Protein AF-A0A6G4N8J3-F1 (afdb_monomer_lite)

Structure (mmCIF, N/CA/C/O backbone):
data_AF-A0A6G4N8J3-F1
#
_entry.id   AF-A0A6G4N8J3-F1
#
loop_
_atom_site.group_PDB
_atom_site.id
_atom_site.type_symbol
_atom_site.label_atom_id
_atom_site.label_alt_id
_atom_site.label_comp_id
_atom_site.label_asym_id
_atom_site.label_entity_id
_atom_site.label_seq_id
_atom_site.pdbx_PDB_ins_code
_atom_site.Cartn_x
_atom_site.Cartn_y
_atom_site.Cartn_z
_atom_site.occupancy
_atom_site.B_iso_or_equiv
_atom_site.auth_seq_id
_atom_site.auth_comp_id
_atom_site.auth_asym_id
_atom_site.auth_atom_id
_atom_site.pdbx_PDB_model_num
ATOM 1 N N . MET A 1 1 ? -43.140 64.348 -20.371 1.00 37.47 1 MET A N 1
ATOM 2 C CA . MET A 1 1 ? -42.189 63.723 -21.326 1.00 37.47 1 MET A CA 1
ATOM 3 C C . MET A 1 1 ? -40.892 63.508 -20.554 1.00 37.47 1 MET A C 1
ATOM 5 O O . MET A 1 1 ? -40.435 64.481 -19.992 1.00 37.47 1 MET A O 1
ATOM 9 N N . LYS A 1 2 ? -40.286 62.338 -20.354 1.00 36.50 2 LYS A N 1
ATOM 10 C CA . LYS A 1 2 ? -40.319 61.012 -20.985 1.00 36.50 2 LYS A CA 1
ATOM 11 C C . LYS A 1 2 ? -40.240 59.940 -19.881 1.00 36.50 2 LYS A C 1
ATOM 13 O O . LYS A 1 2 ? -39.625 60.165 -18.846 1.00 36.50 2 LYS A O 1
ATOM 18 N N . LYS A 1 3 ? -40.856 58.787 -20.140 1.00 35.84 3 LYS A N 1
ATOM 19 C CA . LYS A 1 3 ? -40.697 57.534 -19.391 1.00 35.84 3 LYS A CA 1
ATOM 20 C C . LYS A 1 3 ? -39.259 57.024 -19.577 1.00 35.84 3 LYS A C 1
ATOM 22 O O . LYS A 1 3 ? -38.800 57.016 -20.715 1.00 35.84 3 LYS A O 1
ATOM 27 N N . PHE A 1 4 ? -38.598 56.562 -18.517 1.00 37.34 4 PHE A N 1
ATOM 28 C CA . PHE A 1 4 ? -37.458 55.649 -18.637 1.00 37.34 4 PHE A CA 1
ATOM 29 C C . PHE A 1 4 ? -37.824 54.329 -17.963 1.00 37.34 4 PHE A C 1
ATOM 31 O O . PHE A 1 4 ? -38.047 54.249 -16.760 1.00 37.34 4 PHE A O 1
ATOM 38 N N . ILE A 1 5 ? -37.984 53.335 -18.828 1.00 45.66 5 ILE A N 1
ATOM 39 C CA . ILE A 1 5 ? -38.199 51.918 -18.570 1.00 45.66 5 ILE A CA 1
ATOM 40 C C . ILE A 1 5 ? -36.870 51.230 -18.890 1.00 45.66 5 ILE A C 1
ATOM 42 O O . ILE A 1 5 ? -36.248 51.571 -19.895 1.00 45.66 5 ILE A O 1
ATOM 46 N N . GLY A 1 6 ? -36.521 50.215 -18.098 1.00 36.12 6 GLY A N 1
ATOM 47 C CA . GLY A 1 6 ? -35.554 49.171 -18.452 1.00 36.12 6 GLY A CA 1
ATOM 48 C C . GLY A 1 6 ? -34.123 49.479 -18.005 1.00 36.12 6 GLY A C 1
ATOM 49 O O . GLY A 1 6 ? -33.686 50.618 -18.043 1.00 36.12 6 GLY A O 1
ATOM 50 N N . SER A 1 7 ? -33.316 48.521 -17.570 1.00 44.88 7 SER A N 1
ATOM 51 C CA . SER A 1 7 ? -33.473 47.071 -17.500 1.00 44.88 7 SER A CA 1
ATOM 52 C C . SER A 1 7 ? -32.450 46.570 -16.481 1.00 44.88 7 SER A C 1
ATOM 54 O O . SER A 1 7 ? -31.318 47.049 -16.465 1.00 44.88 7 SER A O 1
ATOM 56 N N . VAL A 1 8 ? -32.840 45.618 -15.635 1.00 48.16 8 VAL A N 1
ATOM 57 C CA . VAL A 1 8 ? -31.920 44.883 -14.760 1.00 48.16 8 VAL A CA 1
ATOM 58 C C . VAL A 1 8 ? -30.958 44.098 -15.655 1.00 48.16 8 VAL A C 1
ATOM 60 O O . VAL A 1 8 ? -31.380 43.226 -16.412 1.00 48.16 8 VAL A O 1
ATOM 63 N N . LEU A 1 9 ? -29.673 44.447 -15.607 1.00 42.44 9 LEU A N 1
ATOM 64 C CA . LEU A 1 9 ? -28.590 43.666 -16.199 1.00 42.44 9 LEU A CA 1
ATOM 65 C C . LEU A 1 9 ? -28.360 42.442 -15.308 1.00 42.44 9 LEU A C 1
ATOM 67 O O . LEU A 1 9 ? -27.649 42.507 -14.310 1.00 42.44 9 LEU A O 1
ATOM 71 N N . ALA A 1 10 ? -29.004 41.331 -15.658 1.00 44.47 10 ALA A N 1
ATOM 72 C CA . ALA A 1 10 ? -28.631 40.019 -15.158 1.00 44.47 10 ALA A CA 1
ATOM 73 C C . ALA A 1 10 ? -27.354 39.583 -15.890 1.00 44.47 10 ALA A C 1
ATOM 75 O O . ALA A 1 10 ? -27.396 39.127 -17.030 1.00 44.47 10 ALA A O 1
ATOM 76 N N . THR A 1 11 ? -26.202 39.765 -15.253 1.00 41.56 11 THR A N 1
ATOM 77 C CA . THR A 1 11 ? -24.940 39.164 -15.685 1.00 41.56 11 THR A CA 1
ATOM 78 C C . THR A 1 11 ? -24.983 37.669 -15.382 1.00 41.56 11 THR A C 1
ATOM 80 O O . THR A 1 11 ? -24.594 37.216 -14.309 1.00 41.56 11 THR A O 1
ATOM 83 N N . THR A 1 12 ? -25.457 36.873 -16.338 1.00 45.38 12 THR A N 1
ATOM 84 C CA . THR A 1 12 ? -25.135 35.445 -16.386 1.00 45.38 12 THR A CA 1
ATOM 85 C C . THR A 1 12 ? -23.660 35.302 -16.742 1.00 45.38 12 THR A C 1
ATOM 87 O O . THR A 1 12 ? -23.267 35.460 -17.897 1.00 45.38 12 THR A O 1
ATOM 90 N N . LEU A 1 13 ? -22.841 35.014 -15.731 1.00 42.28 13 LEU A N 1
ATOM 91 C CA . LEU A 1 13 ? -21.526 34.408 -15.905 1.00 42.28 13 LEU A CA 1
ATOM 92 C C . LEU A 1 13 ? -21.737 33.027 -16.534 1.00 42.28 13 LEU A C 1
ATOM 94 O O . LEU A 1 13 ? -22.093 32.070 -15.852 1.00 42.28 13 LEU A O 1
ATOM 98 N N . ILE A 1 14 ? -21.547 32.934 -17.849 1.00 47.81 14 ILE A N 1
ATOM 99 C CA . ILE A 1 14 ? -21.336 31.652 -18.515 1.00 47.81 14 ILE A CA 1
ATOM 100 C C . ILE A 1 14 ? -19.950 31.194 -18.060 1.00 47.81 14 ILE A C 1
ATOM 102 O O . ILE A 1 14 ? -18.932 31.623 -18.598 1.00 47.81 14 ILE A O 1
ATOM 106 N N . LEU A 1 15 ? -19.912 30.383 -17.001 1.00 40.81 15 LEU A N 1
ATOM 107 C CA . LEU A 1 15 ? -18.742 29.583 -16.667 1.00 40.81 15 LEU A CA 1
ATOM 108 C C . LEU A 1 15 ? -18.500 28.665 -17.865 1.00 40.81 15 LEU A C 1
ATOM 110 O O . LEU A 1 15 ? -19.275 27.743 -18.116 1.00 40.81 15 LEU A O 1
ATOM 114 N N . GLY A 1 16 ? -17.476 28.997 -18.652 1.00 40.44 16 GLY A N 1
ATOM 115 C CA . GLY A 1 16 ? -17.035 28.207 -19.788 1.00 40.44 16 GLY A CA 1
ATOM 116 C C . GLY A 1 16 ? -16.721 26.792 -19.327 1.00 40.44 16 GLY A C 1
ATOM 117 O O . GLY A 1 16 ? -15.736 26.566 -18.627 1.00 40.44 16 GLY A O 1
ATOM 118 N N . GLY A 1 17 ? -17.591 25.856 -19.705 1.00 33.06 17 GLY A N 1
ATOM 119 C CA . GLY A 1 17 ? -17.294 24.437 -19.645 1.00 33.06 17 GLY A CA 1
ATOM 120 C C . GLY A 1 17 ? -16.035 24.160 -20.458 1.00 33.06 17 GLY A C 1
ATOM 121 O O . GLY A 1 17 ? -15.849 24.724 -21.537 1.00 33.06 17 GLY A O 1
ATOM 122 N N . CYS A 1 18 ? -15.161 23.318 -19.910 1.00 42.19 18 CYS A N 1
ATOM 123 C CA . CYS A 1 18 ? -14.025 22.764 -20.630 1.00 42.19 18 CYS A CA 1
ATOM 124 C C . CYS A 1 18 ? -14.549 22.137 -21.927 1.00 42.19 18 CYS A C 1
ATOM 126 O O . CYS A 1 18 ? -15.284 21.153 -21.895 1.00 42.19 18 CYS A O 1
ATOM 128 N N . SER A 1 19 ? -14.235 22.756 -23.060 1.00 37.28 19 SER A N 1
ATOM 129 C CA . SER A 1 19 ? -14.560 22.234 -24.376 1.00 37.28 19 SER A CA 1
ATOM 130 C C . SER A 1 19 ? -13.782 20.944 -24.601 1.00 37.28 19 SER A C 1
ATOM 132 O O . SER A 1 19 ? -12.553 20.964 -24.688 1.00 37.28 19 SER A O 1
ATOM 134 N N . THR A 1 20 ? -14.505 19.836 -24.708 1.00 35.88 20 THR A N 1
ATOM 135 C CA . THR A 1 20 ? -14.017 18.568 -25.239 1.00 35.88 20 THR A CA 1
ATOM 136 C C . THR A 1 20 ? -13.515 18.808 -26.663 1.00 35.88 20 THR A C 1
ATOM 138 O O . THR A 1 20 ? -14.291 19.174 -27.544 1.00 35.88 20 THR A O 1
ATOM 141 N N . MET A 1 21 ? -12.211 18.650 -26.897 1.00 33.38 21 MET A N 1
ATOM 142 C CA . MET A 1 21 ? -11.679 18.523 -28.253 1.00 33.38 21 MET A CA 1
ATOM 143 C C . MET A 1 21 ? -12.056 17.131 -28.763 1.00 33.38 21 MET A C 1
ATOM 145 O O . MET A 1 21 ? -11.538 16.126 -28.279 1.00 33.38 21 MET A O 1
ATOM 149 N N . GLU A 1 22 ? -12.983 17.078 -29.716 1.00 31.22 22 GLU A N 1
ATOM 150 C CA . GLU A 1 22 ? -13.285 15.876 -30.490 1.00 31.22 22 GLU A CA 1
ATOM 151 C C . GLU A 1 22 ? -12.031 15.457 -31.268 1.00 31.22 22 GLU A C 1
ATOM 153 O O . GLU A 1 22 ? -11.610 16.121 -32.213 1.00 31.22 22 GLU A O 1
ATOM 158 N N . ASN A 1 23 ? -11.417 14.343 -30.869 1.00 35.06 23 ASN A N 1
ATOM 159 C CA . ASN A 1 23 ? -10.515 13.615 -31.750 1.00 35.06 23 ASN A CA 1
ATOM 160 C C . ASN A 1 23 ? -11.377 12.778 -32.699 1.00 35.06 23 ASN A C 1
ATOM 162 O O . ASN A 1 23 ? -11.999 11.797 -32.285 1.00 35.06 23 ASN A O 1
ATOM 166 N N . GLU A 1 24 ? -11.404 13.162 -33.975 1.00 37.81 24 GLU A N 1
ATOM 167 C CA . GLU A 1 24 ? -11.971 12.365 -35.061 1.00 37.81 24 GLU A CA 1
ATOM 168 C C . GLU A 1 24 ? -11.293 10.985 -35.108 1.00 37.81 24 GLU A C 1
ATOM 170 O O . GLU A 1 24 ? -10.199 10.808 -35.648 1.00 37.81 24 GLU A O 1
ATOM 175 N N . SER A 1 25 ? -11.947 9.973 -34.537 1.00 37.69 25 SER A N 1
ATOM 176 C CA . SER A 1 25 ? -11.537 8.584 -34.702 1.00 37.69 25 SER A CA 1
ATOM 177 C C . SER A 1 25 ? -12.135 8.037 -35.996 1.00 37.69 25 SER A C 1
ATOM 179 O O . SER A 1 25 ? -13.350 7.939 -36.183 1.00 37.69 25 SER A O 1
ATOM 181 N N . LYS A 1 26 ? -11.241 7.698 -36.930 1.00 36.53 26 LYS A N 1
ATOM 182 C CA . LYS A 1 26 ? -11.572 6.983 -38.160 1.00 36.53 26 LYS A CA 1
ATOM 183 C C . LYS A 1 26 ? -12.308 5.687 -37.824 1.00 36.53 26 LYS A C 1
ATOM 185 O O . LYS A 1 26 ? -11.868 4.868 -37.021 1.00 36.53 26 LYS A O 1
ATOM 190 N N . LYS A 1 27 ? -13.451 5.541 -38.479 1.00 41.69 27 LYS A N 1
ATOM 191 C CA . LYS A 1 27 ? -14.366 4.410 -38.426 1.00 41.69 27 LYS A CA 1
ATOM 192 C C . LYS A 1 27 ? -13.752 3.217 -39.162 1.00 41.69 27 LYS A C 1
ATOM 194 O O . LYS A 1 27 ? -13.963 3.092 -40.361 1.00 41.69 27 LYS A O 1
ATOM 199 N N . ASP A 1 28 ? -13.057 2.336 -38.445 1.00 37.72 28 ASP A N 1
ATOM 200 C CA . ASP A 1 28 ? -12.575 1.064 -38.991 1.00 37.72 28 ASP A CA 1
ATOM 201 C C . ASP A 1 28 ? -13.214 -0.142 -38.277 1.00 37.72 28 ASP A C 1
ATOM 203 O O . ASP A 1 28 ? -12.978 -0.428 -37.111 1.00 37.72 28 ASP A O 1
ATOM 207 N N . THR A 1 29 ? -14.055 -0.826 -39.056 1.00 36.56 29 THR A N 1
ATOM 208 C CA . THR A 1 29 ? -14.365 -2.267 -39.092 1.00 36.56 29 THR A CA 1
ATOM 209 C C . THR A 1 29 ? -14.644 -3.041 -37.792 1.00 36.56 29 THR A C 1
ATOM 211 O O . THR A 1 29 ? -13.765 -3.357 -36.996 1.00 36.56 29 THR A O 1
ATOM 214 N N . LYS A 1 30 ? -15.905 -3.493 -37.687 1.00 46.25 30 LYS A N 1
ATOM 215 C CA . LYS A 1 30 ? -16.428 -4.512 -36.764 1.00 46.25 30 LYS A CA 1
ATOM 216 C C . LYS A 1 30 ? -15.493 -5.721 -36.622 1.00 46.25 30 LYS A C 1
ATOM 218 O O . LYS A 1 30 ? -15.508 -6.625 -37.452 1.00 46.25 30 LYS A O 1
ATOM 223 N N . THR A 1 31 ? -14.814 -5.780 -35.487 1.00 35.53 31 THR A N 1
ATOM 224 C CA . THR A 1 31 ? -14.523 -7.029 -34.785 1.00 35.53 31 THR A CA 1
ATOM 225 C C . THR A 1 31 ? -15.096 -6.824 -33.388 1.00 35.53 31 THR A C 1
ATOM 227 O O . THR A 1 31 ? -14.592 -5.982 -32.651 1.00 35.53 31 THR A O 1
ATOM 230 N N . GLU A 1 32 ? -16.195 -7.496 -33.033 1.00 41.44 32 GLU A N 1
ATOM 231 C CA . GLU A 1 32 ? -16.748 -7.445 -31.669 1.00 41.44 32 GLU A CA 1
ATOM 232 C C . GLU A 1 32 ? -15.840 -8.226 -30.703 1.00 41.44 32 GLU A C 1
ATOM 234 O O . GLU A 1 32 ? -16.206 -9.241 -30.117 1.00 41.44 32 GLU A O 1
ATOM 239 N N . THR A 1 33 ? -14.612 -7.752 -30.512 1.00 47.19 33 THR A N 1
ATOM 240 C CA . THR A 1 33 ? -13.956 -7.884 -29.216 1.00 47.19 33 THR A CA 1
ATOM 241 C C . THR A 1 33 ? -14.798 -7.074 -28.245 1.00 47.19 33 THR A C 1
ATOM 243 O O . THR A 1 33 ? -14.975 -5.880 -28.467 1.00 47.19 33 THR A O 1
ATOM 246 N N . LYS A 1 34 ? -15.349 -7.712 -27.205 1.00 51.62 34 LYS A N 1
ATOM 247 C CA . LYS A 1 34 ? -16.034 -7.023 -26.103 1.00 51.62 34 LYS A CA 1
ATOM 248 C C . LYS A 1 34 ? -15.073 -5.989 -25.507 1.00 51.62 34 LYS A C 1
ATOM 250 O O . LYS A 1 34 ? -14.253 -6.328 -24.656 1.00 51.62 34 LYS A O 1
ATOM 255 N N . SER A 1 35 ? -15.115 -4.762 -26.014 1.00 84.38 35 SER A N 1
ATOM 256 C CA . SER A 1 35 ? -14.319 -3.653 -25.516 1.00 84.38 35 SER A CA 1
ATOM 257 C C . SER A 1 35 ? -14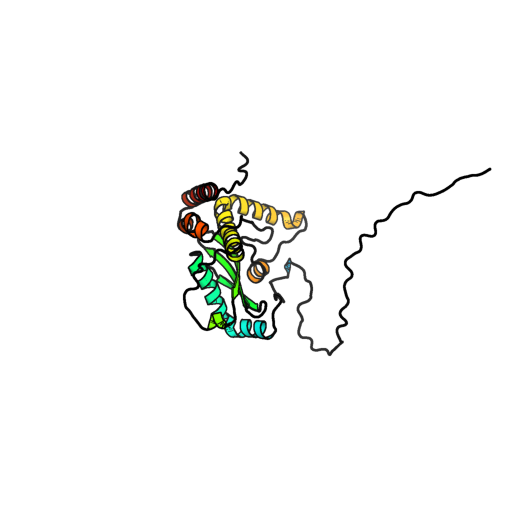.852 -3.284 -24.142 1.00 84.38 35 SER A C 1
ATOM 259 O O . SER A 1 35 ? -16.067 -3.224 -23.940 1.00 84.38 35 SER A O 1
ATOM 261 N N . VAL A 1 36 ? -13.950 -3.059 -23.190 1.00 88.25 36 VAL A N 1
ATOM 262 C CA . VAL A 1 36 ? -14.329 -2.457 -21.912 1.00 88.25 36 VAL A CA 1
ATOM 263 C C . VAL A 1 36 ? -14.893 -1.064 -22.227 1.00 88.25 36 VAL A C 1
ATOM 265 O O . VAL A 1 36 ? -14.243 -0.337 -22.982 1.00 88.25 36 VAL A O 1
ATOM 268 N N . PRO A 1 37 ? -16.104 -0.716 -21.756 1.00 93.25 37 PRO A N 1
ATOM 269 C CA . PRO A 1 37 ? -16.652 0.619 -21.971 1.00 93.25 37 PRO A CA 1
ATOM 270 C C . PRO A 1 37 ? -15.792 1.668 -21.257 1.00 93.25 37 PRO A C 1
ATOM 272 O O . PRO A 1 37 ? -15.124 1.352 -20.274 1.00 93.25 37 PRO A O 1
ATOM 275 N N . GLU A 1 38 ? -15.822 2.908 -21.747 1.00 93.62 38 GLU A N 1
ATOM 276 C CA . GLU A 1 38 ? -15.084 4.029 -21.144 1.00 93.62 38 GLU A CA 1
ATOM 277 C C . GLU A 1 38 ? -15.509 4.277 -19.690 1.00 93.62 38 GLU A C 1
ATOM 279 O O . GLU A 1 38 ? -14.669 4.481 -18.819 1.00 93.62 38 GLU A O 1
ATOM 284 N N . GLU A 1 39 ? -16.809 4.155 -19.416 1.00 95.44 39 GLU A N 1
ATOM 285 C CA . GLU A 1 39 ? -17.380 4.241 -18.077 1.00 95.44 39 GLU A CA 1
ATOM 286 C C . GLU A 1 39 ? -18.235 3.015 -17.761 1.00 95.44 39 GLU A C 1
ATOM 288 O O . GLU A 1 39 ? -18.844 2.391 -18.637 1.00 95.44 39 GLU A O 1
ATOM 293 N N . MET A 1 40 ? -18.320 2.682 -16.475 1.00 95.38 40 MET A N 1
ATOM 294 C CA . MET A 1 40 ? -19.267 1.695 -15.975 1.00 95.38 40 MET A CA 1
ATOM 295 C C . MET A 1 40 ? -19.610 1.939 -14.510 1.00 95.38 40 MET A C 1
ATOM 297 O O . MET A 1 40 ? -18.899 2.640 -13.795 1.00 95.38 40 MET A O 1
ATOM 301 N N . GLU A 1 41 ? -20.695 1.320 -14.050 1.00 96.06 41 GLU A N 1
ATOM 302 C CA . GLU A 1 41 ? -21.097 1.372 -12.646 1.00 96.06 41 GLU A CA 1
ATOM 303 C C . GLU A 1 41 ? -19.950 0.928 -11.724 1.00 96.06 41 GLU A C 1
ATOM 305 O O . GLU A 1 41 ? -19.403 -0.167 -11.882 1.00 96.06 41 GLU A O 1
ATOM 310 N N . ALA A 1 42 ? -19.626 1.750 -10.720 1.00 95.00 42 ALA A N 1
ATOM 311 C CA . ALA A 1 42 ? -18.546 1.475 -9.769 1.00 95.00 42 ALA A CA 1
ATOM 312 C C . ALA A 1 42 ? -18.726 0.135 -9.033 1.00 95.00 42 ALA A C 1
ATOM 314 O O . ALA A 1 42 ? -17.750 -0.567 -8.780 1.00 95.00 42 ALA A O 1
ATOM 315 N N . SER A 1 43 ? -19.974 -0.265 -8.775 1.00 94.81 43 SER A N 1
ATOM 316 C CA . SER A 1 43 ? -20.335 -1.550 -8.162 1.00 94.81 43 SER A CA 1
ATOM 317 C C . SER A 1 43 ? -20.023 -2.771 -9.042 1.00 94.81 43 SER A C 1
ATOM 319 O O . SER A 1 43 ? -19.917 -3.884 -8.529 1.00 94.81 43 SER A O 1
ATOM 321 N N . LYS A 1 44 ? -19.866 -2.583 -10.360 1.00 96.31 44 LYS A N 1
ATOM 322 C CA . LYS A 1 44 ? -19.517 -3.623 -11.348 1.00 96.31 44 LYS A CA 1
ATOM 323 C C . LYS A 1 44 ? -18.065 -3.525 -11.824 1.00 96.31 44 LYS A C 1
ATOM 325 O O . LYS A 1 44 ? -17.580 -4.414 -12.530 1.00 96.31 44 LYS A O 1
ATOM 330 N N . TYR A 1 45 ? -17.377 -2.442 -11.480 1.00 97.31 45 TYR A N 1
ATOM 331 C CA . TYR A 1 45 ? -15.984 -2.237 -11.832 1.00 97.31 45 TYR A CA 1
ATOM 332 C C . TYR A 1 45 ? -15.076 -3.025 -10.887 1.00 97.31 45 TYR A C 1
ATOM 334 O O . TYR A 1 45 ? -15.128 -2.857 -9.673 1.00 97.31 45 TYR A O 1
ATOM 342 N N . VAL A 1 46 ? -14.223 -3.870 -11.452 1.00 97.44 46 VAL A N 1
ATOM 343 C CA . VAL A 1 46 ? -13.242 -4.727 -10.769 1.00 97.44 46 VAL A CA 1
ATOM 344 C C . VAL A 1 46 ? -11.820 -4.519 -11.315 1.00 97.44 46 VAL A C 1
ATOM 346 O O . VAL A 1 46 ? -10.942 -5.358 -11.125 1.00 97.44 46 VAL A O 1
ATOM 349 N N . GLY A 1 47 ? -11.574 -3.407 -12.018 1.00 96.50 47 GLY A N 1
ATOM 350 C CA . GLY A 1 47 ? -10.267 -3.066 -12.600 1.00 96.50 47 GLY A CA 1
ATOM 351 C C . GLY A 1 47 ? -10.099 -3.392 -14.089 1.00 96.50 47 GLY A C 1
ATOM 352 O O . GLY A 1 47 ? -8.996 -3.281 -14.622 1.00 96.50 47 GLY A O 1
ATOM 353 N N . GLN A 1 48 ? -11.158 -3.818 -14.781 1.00 95.75 48 GLN A N 1
ATOM 354 C CA . GLN A 1 48 ? -11.135 -4.053 -16.225 1.00 95.75 48 GLN A CA 1
ATOM 355 C C . GLN A 1 48 ? -10.769 -2.772 -16.986 1.00 95.75 48 GLN A C 1
ATOM 357 O O . GLN A 1 48 ? -11.333 -1.718 -16.738 1.00 95.75 48 GLN A O 1
ATOM 362 N N . GLY A 1 49 ? -9.830 -2.863 -17.927 1.00 94.88 49 GLY A N 1
ATOM 363 C CA . GLY A 1 49 ? -9.403 -1.713 -18.734 1.00 94.88 49 GLY A CA 1
ATOM 364 C C . GLY A 1 49 ? -8.450 -0.737 -18.033 1.00 94.88 49 GLY A C 1
ATOM 365 O O . GLY A 1 49 ? -7.950 0.163 -18.698 1.00 94.88 49 GLY A O 1
ATOM 366 N N . PHE A 1 50 ? -8.134 -0.930 -16.747 1.00 97.31 50 PHE A N 1
ATOM 367 C CA . PHE A 1 50 ? -7.163 -0.089 -16.047 1.00 97.31 50 PHE A CA 1
ATOM 368 C C . PHE A 1 50 ? -5.778 -0.157 -16.708 1.00 97.31 50 PHE A C 1
ATOM 370 O O . PHE A 1 50 ? -5.177 -1.231 -16.822 1.00 97.31 50 PHE A O 1
ATOM 377 N N . GLN A 1 51 ? -5.279 1.001 -17.137 1.00 97.38 51 GLN A N 1
ATOM 378 C CA . GLN A 1 51 ? -3.969 1.158 -17.755 1.00 97.38 51 GLN A CA 1
ATOM 379 C C . GLN A 1 51 ? -3.474 2.594 -17.531 1.00 97.38 51 GLN A C 1
ATOM 381 O O . GLN A 1 51 ? -4.086 3.519 -18.070 1.00 97.38 51 GLN A O 1
ATOM 386 N N . PRO A 1 52 ? -2.399 2.803 -16.753 1.00 96.00 52 PRO A N 1
ATOM 387 C CA . PRO A 1 52 ? -1.686 4.076 -16.738 1.00 96.00 52 PRO A CA 1
ATOM 388 C C . PRO A 1 52 ? -1.211 4.467 -18.144 1.00 96.00 52 PRO A C 1
ATOM 390 O O . PRO A 1 52 ? -1.130 3.630 -19.043 1.00 96.00 52 PRO A O 1
ATOM 393 N N . LEU A 1 53 ? -0.875 5.741 -18.353 1.00 97.12 53 LEU A N 1
ATOM 394 C CA . LEU A 1 53 ? -0.250 6.153 -19.611 1.00 97.12 53 LEU A CA 1
ATOM 395 C C . LEU A 1 53 ? 1.066 5.391 -19.783 1.00 97.12 53 LEU A C 1
ATOM 397 O O . LEU A 1 53 ? 1.960 5.516 -18.951 1.00 97.12 53 LEU A O 1
ATOM 401 N N . ALA A 1 54 ? 1.164 4.595 -20.846 1.00 97.75 54 ALA A N 1
ATOM 402 C CA . ALA A 1 54 ? 2.298 3.716 -21.084 1.00 97.75 54 ALA A CA 1
ATOM 403 C C . ALA A 1 54 ? 2.540 3.491 -22.577 1.00 97.75 54 ALA A C 1
ATOM 405 O O . ALA A 1 54 ? 1.609 3.488 -23.391 1.00 97.75 54 ALA A O 1
ATOM 406 N N . GLU A 1 55 ? 3.797 3.250 -22.931 1.00 98.31 55 GLU A N 1
ATOM 407 C CA . GLU A 1 55 ? 4.172 2.799 -24.264 1.00 98.31 55 GLU A CA 1
ATOM 408 C C . GLU A 1 55 ? 3.621 1.388 -24.540 1.00 98.31 55 GLU A C 1
ATOM 410 O O . GLU A 1 55 ? 3.414 0.567 -23.641 1.00 98.31 55 GLU A O 1
ATOM 415 N N . LYS A 1 56 ? 3.355 1.071 -25.813 1.00 98.06 56 LYS A N 1
ATOM 416 C CA . LYS A 1 56 ? 2.762 -0.229 -26.179 1.00 98.06 56 LYS A CA 1
ATOM 417 C C . LYS A 1 56 ? 3.666 -1.404 -25.805 1.00 98.06 56 LYS A C 1
ATOM 419 O O . LYS A 1 56 ? 3.165 -2.445 -25.381 1.00 98.06 56 LYS A O 1
ATOM 424 N N . ASP A 1 57 ? 4.972 -1.237 -25.961 1.00 98.19 57 ASP A N 1
ATOM 425 C CA . ASP A 1 57 ? 5.968 -2.247 -25.620 1.00 98.19 57 ASP A CA 1
ATOM 426 C C . ASP A 1 57 ? 6.119 -2.401 -24.097 1.00 98.19 57 ASP A C 1
ATOM 428 O O . ASP A 1 57 ? 6.271 -3.522 -23.623 1.00 98.19 57 ASP A O 1
ATOM 432 N N . ALA A 1 58 ? 5.978 -1.325 -23.313 1.00 98.50 58 ALA A N 1
ATOM 433 C CA . ALA A 1 58 ? 5.887 -1.381 -21.851 1.00 98.50 58 ALA A CA 1
ATOM 434 C C . ALA A 1 58 ? 4.691 -2.231 -21.378 1.00 98.50 58 ALA A C 1
ATOM 436 O O . ALA A 1 58 ? 4.835 -3.113 -20.526 1.00 98.50 58 ALA A O 1
ATOM 437 N N . ILE A 1 59 ? 3.520 -2.046 -21.997 1.00 98.50 59 ILE A N 1
ATOM 438 C CA . ILE A 1 59 ? 2.318 -2.849 -21.719 1.00 98.50 59 ILE A CA 1
ATOM 439 C C . ILE A 1 59 ? 2.542 -4.329 -22.062 1.00 98.50 59 ILE A C 1
ATOM 441 O O . ILE A 1 59 ? 2.128 -5.218 -21.310 1.00 98.50 59 ILE A O 1
ATOM 445 N N . GLU A 1 60 ? 3.164 -4.619 -23.206 1.00 98.50 60 GLU A N 1
ATOM 446 C CA . GLU A 1 60 ? 3.473 -5.991 -23.620 1.00 98.50 60 GLU A CA 1
ATOM 447 C C . GLU A 1 60 ? 4.501 -6.645 -22.688 1.00 98.50 60 GLU A C 1
ATOM 449 O O . GLU A 1 60 ? 4.319 -7.787 -22.256 1.00 98.50 60 GLU A O 1
ATOM 454 N N . PHE A 1 61 ? 5.536 -5.896 -22.309 1.00 98.56 61 PHE A N 1
ATOM 455 C CA . PHE A 1 61 ? 6.581 -6.332 -21.395 1.00 98.56 61 PHE A CA 1
ATOM 456 C C . PHE A 1 61 ? 6.014 -6.704 -20.018 1.00 98.56 61 PHE A C 1
ATOM 458 O O . PHE A 1 61 ? 6.278 -7.804 -19.523 1.00 98.56 61 PHE A O 1
ATOM 465 N N . ALA A 1 62 ? 5.162 -5.849 -19.440 1.00 98.44 62 ALA A N 1
ATOM 466 C CA . ALA A 1 62 ? 4.480 -6.109 -18.171 1.00 98.44 62 ALA A CA 1
ATOM 467 C C . ALA A 1 62 ? 3.672 -7.417 -18.201 1.00 98.44 62 ALA A C 1
ATOM 469 O O . ALA A 1 62 ? 3.739 -8.220 -17.269 1.00 98.44 62 ALA A O 1
ATOM 470 N N . LYS A 1 63 ? 2.946 -7.676 -19.299 1.00 98.19 63 LYS A N 1
ATOM 471 C CA . LYS A 1 63 ? 2.180 -8.921 -19.483 1.00 98.19 63 LYS A CA 1
ATOM 472 C C . LYS A 1 63 ? 3.091 -10.141 -19.587 1.00 98.19 63 LYS A C 1
ATOM 474 O O . LYS A 1 63 ? 2.810 -11.162 -18.962 1.00 98.19 63 LYS A O 1
ATOM 479 N N . LYS A 1 64 ? 4.172 -10.040 -20.363 1.00 98.56 64 LYS A N 1
ATOM 480 C CA . LYS A 1 64 ? 5.110 -11.141 -20.619 1.00 98.56 64 LYS A CA 1
ATOM 481 C C . LYS A 1 64 ? 5.899 -11.549 -19.374 1.00 98.56 64 LYS A C 1
ATOM 483 O O . LYS A 1 64 ? 6.172 -12.731 -19.189 1.00 98.56 64 LYS A O 1
ATOM 488 N N . HIS A 1 65 ? 6.248 -10.589 -18.519 1.00 98.50 65 HIS A N 1
ATOM 489 C CA . HIS A 1 65 ? 7.117 -10.799 -17.357 1.00 98.50 65 HIS A CA 1
ATOM 490 C C . HIS A 1 65 ? 6.397 -10.639 -16.009 1.00 98.50 65 HIS A C 1
ATOM 492 O O . HIS A 1 65 ? 7.052 -10.482 -14.976 1.00 98.50 65 HIS A O 1
ATOM 498 N N . LYS A 1 66 ? 5.059 -10.726 -16.011 1.00 98.31 66 LYS A N 1
ATOM 499 C CA . LYS A 1 66 ? 4.177 -10.454 -14.867 1.00 98.31 66 LYS A CA 1
ATOM 500 C C . LYS A 1 66 ? 4.659 -11.061 -13.550 1.00 98.31 66 LYS A C 1
ATOM 502 O O . LYS A 1 66 ? 4.824 -10.330 -12.581 1.00 98.31 66 LYS A O 1
ATOM 507 N N . ASP A 1 67 ? 4.916 -12.367 -13.513 1.00 98.31 67 ASP A N 1
ATOM 508 C CA . ASP A 1 67 ? 5.264 -13.059 -12.264 1.00 98.31 67 ASP A CA 1
ATOM 509 C C . ASP A 1 67 ? 6.630 -12.634 -11.716 1.00 98.31 67 ASP A C 1
ATOM 511 O O . ASP A 1 67 ? 6.817 -12.560 -10.501 1.00 98.31 67 ASP A O 1
ATOM 515 N N . LYS A 1 68 ? 7.594 -12.340 -12.598 1.00 98.12 68 LYS A N 1
ATOM 516 C CA . LYS A 1 68 ? 8.914 -11.866 -12.170 1.00 98.12 68 LYS A CA 1
ATOM 517 C C . LYS A 1 68 ? 8.810 -10.446 -11.631 1.00 98.12 68 LYS A C 1
ATOM 519 O O . LYS A 1 68 ? 9.282 -10.191 -10.532 1.00 98.12 68 LYS A O 1
ATOM 524 N N . ILE A 1 69 ? 8.129 -9.558 -12.350 1.00 98.62 69 ILE A N 1
ATOM 525 C CA . ILE A 1 69 ? 7.921 -8.169 -11.928 1.00 98.62 69 ILE A CA 1
ATOM 526 C C . ILE A 1 69 ? 7.139 -8.113 -10.600 1.00 98.62 69 ILE A C 1
ATOM 528 O O . ILE A 1 69 ? 7.542 -7.399 -9.686 1.00 98.62 69 ILE A O 1
ATOM 532 N N . ALA A 1 70 ? 6.084 -8.923 -10.451 1.00 98.75 70 ALA A N 1
ATOM 533 C CA . ALA A 1 70 ? 5.306 -9.036 -9.217 1.00 98.75 70 ALA A CA 1
ATOM 534 C C . ALA A 1 70 ? 6.188 -9.375 -8.005 1.00 98.75 70 ALA A C 1
ATOM 536 O O . ALA A 1 70 ? 6.155 -8.663 -7.004 1.00 98.75 70 ALA A O 1
ATOM 537 N N . LYS A 1 71 ? 7.042 -10.403 -8.124 1.00 98.50 71 LYS A N 1
ATOM 538 C CA . LYS A 1 71 ? 7.990 -10.787 -7.064 1.00 98.50 71 LYS A CA 1
ATOM 539 C C . LYS A 1 71 ? 8.957 -9.662 -6.705 1.00 98.50 71 LYS A C 1
ATOM 541 O O . LYS A 1 71 ? 9.277 -9.490 -5.535 1.00 98.50 71 LYS A O 1
ATOM 546 N N . ARG A 1 72 ? 9.420 -8.892 -7.694 1.00 98.31 72 ARG A N 1
ATOM 547 C CA . ARG A 1 72 ? 10.309 -7.743 -7.457 1.00 98.31 72 ARG A CA 1
ATOM 548 C C . ARG A 1 72 ? 9.583 -6.623 -6.709 1.00 98.31 72 ARG A C 1
ATOM 550 O O . ARG A 1 72 ? 10.150 -6.070 -5.774 1.00 98.31 72 ARG A O 1
ATOM 557 N N . GLY A 1 73 ? 8.317 -6.360 -7.034 1.00 98.38 73 GLY A N 1
ATOM 558 C CA . GLY A 1 73 ? 7.473 -5.452 -6.253 1.00 98.38 73 GLY A CA 1
ATOM 559 C C . GLY A 1 73 ? 7.301 -5.911 -4.804 1.00 98.38 73 GLY A C 1
ATOM 560 O O . GLY A 1 73 ? 7.563 -5.141 -3.889 1.00 98.38 73 GLY A O 1
ATOM 561 N N . GLU A 1 74 ? 6.955 -7.178 -4.571 1.00 98.75 74 GLU A N 1
ATOM 562 C CA . GLU A 1 74 ? 6.839 -7.734 -3.212 1.00 98.75 74 GLU A CA 1
ATOM 563 C C . GLU A 1 74 ? 8.163 -7.637 -2.431 1.00 98.75 74 GLU A C 1
ATOM 565 O O . GLU A 1 74 ? 8.182 -7.232 -1.267 1.00 98.75 74 GLU A O 1
ATOM 570 N N . GLN A 1 75 ? 9.286 -7.932 -3.093 1.00 98.56 75 GLN A N 1
ATOM 571 C CA . GLN A 1 75 ? 10.620 -7.810 -2.511 1.00 98.56 75 GLN A CA 1
ATOM 572 C C . GLN A 1 75 ? 10.977 -6.367 -2.150 1.00 98.56 75 GLN A C 1
ATOM 574 O O . GLN A 1 75 ? 11.584 -6.148 -1.107 1.00 98.56 75 GLN A O 1
ATOM 579 N N . PHE A 1 76 ? 10.591 -5.376 -2.959 1.00 98.38 76 PHE A N 1
ATOM 580 C CA . PHE A 1 76 ? 10.827 -3.969 -2.634 1.00 98.38 76 PHE A CA 1
ATOM 581 C C . PHE A 1 76 ? 10.214 -3.593 -1.282 1.00 98.38 76 PHE A C 1
ATOM 583 O O . PHE A 1 76 ? 10.884 -2.954 -0.467 1.00 98.38 76 PHE A O 1
ATOM 590 N N . PHE A 1 77 ? 8.970 -4.006 -1.018 1.00 98.56 77 PHE A N 1
ATOM 591 C CA . PHE A 1 77 ? 8.312 -3.688 0.249 1.00 98.56 77 PHE A CA 1
ATOM 592 C C . PHE A 1 77 ? 8.936 -4.430 1.431 1.00 98.56 77 PHE A C 1
ATOM 594 O O . PHE A 1 77 ? 9.120 -3.835 2.493 1.00 98.56 77 PHE A O 1
ATOM 601 N N . MET A 1 78 ? 9.354 -5.681 1.234 1.00 98.25 78 MET A N 1
ATOM 602 C CA . MET A 1 78 ? 10.108 -6.416 2.248 1.00 98.25 78 MET A CA 1
ATOM 603 C C . MET A 1 78 ? 11.447 -5.729 2.571 1.00 98.25 78 MET A C 1
ATOM 605 O O . MET A 1 78 ? 11.730 -5.443 3.731 1.00 98.25 78 MET A O 1
ATOM 609 N N . ASP A 1 79 ? 12.246 -5.397 1.556 1.00 97.94 79 ASP A N 1
ATOM 610 C CA . ASP A 1 79 ? 13.601 -4.852 1.720 1.00 97.94 79 ASP A CA 1
ATOM 611 C C . ASP A 1 79 ? 13.623 -3.448 2.351 1.00 97.94 79 ASP A C 1
ATOM 613 O O . ASP A 1 79 ? 14.606 -3.067 3.005 1.00 97.94 79 ASP A O 1
ATOM 617 N N . ASN A 1 80 ? 12.562 -2.663 2.136 1.00 98.00 80 ASN A N 1
ATOM 618 C CA . ASN A 1 80 ? 12.476 -1.268 2.573 1.00 98.00 80 ASN A CA 1
ATOM 619 C C . ASN A 1 80 ? 11.633 -1.050 3.822 1.00 98.00 80 ASN A C 1
ATOM 621 O O . ASN A 1 80 ? 11.959 -0.143 4.593 1.00 98.00 80 ASN A O 1
ATOM 625 N N . PHE A 1 81 ? 10.584 -1.852 4.006 1.00 98.38 81 PHE A N 1
ATOM 626 C CA . PHE A 1 81 ? 9.604 -1.655 5.068 1.00 98.38 81 PHE A CA 1
ATOM 627 C C . PHE A 1 81 ? 9.491 -2.830 6.037 1.00 98.38 81 PHE A C 1
ATOM 629 O O . PHE A 1 81 ? 8.864 -2.662 7.078 1.00 98.38 81 PHE A O 1
ATOM 636 N N . GLY A 1 82 ? 10.067 -3.994 5.721 1.00 98.31 82 GLY A N 1
ATOM 637 C CA . GLY A 1 82 ? 9.923 -5.192 6.549 1.00 98.31 82 GLY A CA 1
ATOM 638 C C . GLY A 1 82 ? 8.498 -5.753 6.560 1.00 98.31 82 GLY A C 1
ATOM 639 O O . GLY A 1 82 ? 8.125 -6.443 7.504 1.00 98.31 82 GLY A O 1
ATOM 640 N N . LEU A 1 83 ? 7.695 -5.440 5.536 1.00 98.75 83 LEU A N 1
ATOM 641 C CA . LEU A 1 83 ? 6.283 -5.817 5.444 1.00 98.75 83 LEU A CA 1
ATOM 642 C C . LEU A 1 83 ? 6.054 -6.795 4.299 1.00 98.75 83 LEU A C 1
ATOM 644 O O . LEU A 1 83 ? 6.546 -6.603 3.183 1.00 98.75 83 LEU A O 1
ATOM 648 N N . LYS A 1 84 ? 5.274 -7.841 4.572 1.00 98.75 84 LYS A N 1
ATOM 649 C CA . LYS A 1 84 ? 4.814 -8.779 3.550 1.00 98.75 84 LYS A CA 1
ATOM 650 C C . LYS A 1 84 ? 3.630 -8.176 2.814 1.00 98.75 84 LYS A C 1
ATOM 652 O O . LYS A 1 84 ? 2.564 -7.964 3.383 1.00 98.75 84 LYS A O 1
ATOM 657 N N . VAL A 1 85 ? 3.809 -7.965 1.520 1.00 98.81 85 VAL A N 1
ATOM 658 C CA . VAL A 1 85 ? 2.742 -7.527 0.620 1.00 98.81 85 VAL A CA 1
ATOM 659 C C . VAL A 1 85 ? 2.501 -8.584 -0.447 1.00 98.81 85 VAL A C 1
ATOM 661 O O . VAL A 1 85 ? 3.348 -9.444 -0.689 1.00 98.81 85 VAL A O 1
ATOM 664 N N . LYS A 1 86 ? 1.345 -8.505 -1.100 1.00 98.75 86 LYS A N 1
ATOM 665 C CA . LYS A 1 86 ? 1.000 -9.327 -2.256 1.00 98.75 86 LYS A CA 1
ATOM 666 C C . LYS A 1 86 ? 0.790 -8.440 -3.470 1.00 98.75 86 LYS A C 1
ATOM 668 O O . LYS A 1 86 ? -0.002 -7.502 -3.403 1.00 98.75 86 LYS A O 1
ATOM 673 N N . ALA A 1 87 ? 1.429 -8.767 -4.587 1.00 98.81 87 ALA A N 1
ATOM 674 C CA . ALA A 1 87 ? 1.155 -8.102 -5.851 1.00 98.81 87 ALA A CA 1
ATOM 675 C C . ALA A 1 87 ? -0.292 -8.373 -6.297 1.00 98.81 87 ALA A C 1
ATOM 677 O O . ALA A 1 87 ? -0.754 -9.515 -6.374 1.00 98.81 87 ALA A O 1
ATOM 678 N N . THR A 1 88 ? -1.017 -7.305 -6.602 1.00 98.62 88 THR A N 1
ATOM 679 C CA . THR A 1 88 ? -2.424 -7.327 -7.015 1.00 98.62 88 THR A CA 1
ATOM 680 C C . THR A 1 88 ? -2.584 -7.007 -8.494 1.00 98.62 88 THR A C 1
ATOM 682 O O . THR A 1 88 ? -3.515 -7.507 -9.133 1.00 98.62 88 THR A O 1
ATOM 685 N N . ASN A 1 89 ? -1.664 -6.223 -9.061 1.00 98.62 89 ASN A N 1
ATOM 686 C CA . ASN A 1 89 ? -1.625 -5.919 -10.483 1.00 98.62 89 ASN A CA 1
ATOM 687 C C . ASN A 1 89 ? -0.200 -5.606 -10.961 1.00 98.62 89 ASN A C 1
ATOM 689 O O . ASN A 1 89 ? 0.626 -5.114 -10.197 1.00 98.62 89 ASN A O 1
ATOM 693 N N . VAL A 1 90 ? 0.066 -5.880 -12.237 1.00 98.69 90 VAL A N 1
ATOM 694 C CA . VAL A 1 90 ? 1.304 -5.501 -12.929 1.00 98.69 90 VAL A CA 1
ATOM 695 C C . VAL A 1 90 ? 0.903 -4.938 -14.282 1.00 98.69 90 VAL A C 1
ATOM 697 O O . VAL A 1 90 ? 0.255 -5.632 -15.072 1.00 98.69 90 VAL A O 1
ATOM 700 N N . VAL A 1 91 ? 1.264 -3.685 -14.532 1.00 98.62 91 VAL A N 1
ATOM 701 C CA . VAL A 1 91 ? 0.875 -2.933 -15.732 1.00 98.62 91 VAL A CA 1
ATOM 702 C C . VAL A 1 91 ? 2.087 -2.232 -16.343 1.00 98.62 91 VAL A C 1
ATOM 704 O O . VAL A 1 91 ? 3.114 -2.083 -15.683 1.00 98.62 91 VAL A O 1
ATOM 707 N N . GLY A 1 92 ? 1.983 -1.840 -17.615 1.00 98.50 92 GLY A N 1
ATOM 708 C CA . GLY A 1 92 ? 2.924 -0.876 -18.184 1.00 98.50 92 GLY A CA 1
ATOM 709 C C . GLY A 1 92 ? 2.665 0.498 -17.566 1.00 98.50 92 GLY A C 1
ATOM 710 O O . GLY A 1 92 ? 1.530 0.803 -17.204 1.00 98.50 92 GLY A O 1
ATOM 711 N N . SER A 1 93 ? 3.704 1.309 -17.409 1.00 98.19 93 SER A N 1
ATOM 712 C CA . SER A 1 93 ? 3.577 2.680 -16.902 1.00 98.19 93 SER A CA 1
ATOM 713 C C . SER A 1 93 ? 4.757 3.488 -17.429 1.00 98.19 93 SER A C 1
ATOM 715 O O . SER A 1 93 ? 5.905 3.088 -17.241 1.00 98.19 93 SER A O 1
ATOM 717 N N . GLY A 1 94 ? 4.487 4.565 -18.168 1.00 97.75 94 GLY A N 1
ATOM 718 C CA . GLY A 1 94 ? 5.506 5.273 -18.944 1.00 97.75 94 GLY A CA 1
ATOM 719 C C . GLY A 1 94 ? 6.210 4.351 -19.946 1.00 97.75 94 GLY A C 1
ATOM 720 O O . GLY A 1 94 ? 5.563 3.616 -20.696 1.00 97.75 94 GLY A O 1
ATOM 721 N N . ASP A 1 95 ? 7.536 4.377 -19.936 1.00 97.81 95 ASP A N 1
ATOM 722 C CA . ASP A 1 95 ? 8.422 3.478 -20.682 1.00 97.81 95 ASP A CA 1
ATOM 723 C C . ASP A 1 95 ? 8.798 2.204 -19.892 1.00 97.81 95 ASP A C 1
ATOM 725 O O . ASP A 1 95 ? 9.493 1.329 -20.417 1.00 97.81 95 ASP A O 1
ATOM 729 N N . GLY A 1 96 ? 8.306 2.059 -18.657 1.00 98.25 96 GLY A N 1
ATOM 730 C CA . GLY A 1 96 ? 8.602 0.966 -17.734 1.00 98.25 96 GLY A CA 1
ATOM 731 C C . GLY A 1 96 ? 7.371 0.155 -17.323 1.00 98.25 96 GLY A C 1
ATOM 732 O O . GLY A 1 96 ? 6.451 -0.101 -18.102 1.00 98.25 96 GLY A O 1
ATOM 733 N N . VAL A 1 97 ? 7.362 -0.307 -16.078 1.00 98.62 97 VAL A N 1
ATOM 734 C CA . VAL A 1 97 ? 6.270 -1.094 -15.492 1.00 98.62 97 VAL A CA 1
ATOM 735 C C . VAL A 1 97 ? 5.922 -0.580 -14.107 1.00 98.62 97 VAL A C 1
ATOM 737 O O . VAL A 1 97 ? 6.726 0.077 -13.461 1.00 98.62 97 VAL A O 1
ATOM 740 N N . GLU A 1 98 ? 4.737 -0.917 -13.620 1.00 98.69 98 GLU A N 1
ATOM 741 C CA . GLU A 1 98 ? 4.296 -0.557 -12.277 1.00 98.69 98 GLU A CA 1
ATOM 742 C C . GLU A 1 98 ? 3.612 -1.743 -11.601 1.00 98.69 98 GLU A C 1
ATOM 744 O O . GLU A 1 98 ? 2.799 -2.452 -12.208 1.00 98.69 98 GLU A O 1
ATOM 749 N N . VAL A 1 99 ? 3.967 -1.973 -10.335 1.00 98.81 99 VAL A N 1
ATOM 750 C CA . VAL A 1 99 ? 3.419 -3.059 -9.516 1.00 98.81 99 VAL A CA 1
ATOM 751 C C . VAL A 1 99 ? 2.517 -2.478 -8.454 1.00 98.81 99 VAL A C 1
ATOM 753 O O . VAL A 1 99 ? 2.991 -1.745 -7.595 1.00 98.81 99 VAL A O 1
ATOM 756 N N . PHE A 1 100 ? 1.244 -2.857 -8.480 1.00 98.81 100 PHE A N 1
ATOM 757 C CA . PHE A 1 100 ? 0.302 -2.587 -7.401 1.00 98.81 100 PHE A CA 1
ATOM 758 C C . PHE A 1 100 ? 0.382 -3.720 -6.386 1.00 98.81 100 PHE A C 1
ATOM 760 O O . PHE A 1 100 ? 0.453 -4.896 -6.762 1.00 98.81 100 PHE A O 1
ATOM 767 N N . VAL A 1 101 ? 0.366 -3.368 -5.105 1.00 98.88 101 VAL A N 1
ATOM 768 C CA . VAL A 1 101 ? 0.443 -4.315 -3.996 1.00 98.88 101 VAL A CA 1
ATOM 769 C C . VAL A 1 101 ? -0.620 -4.026 -2.948 1.00 98.88 101 VAL A C 1
ATOM 771 O O . VAL A 1 101 ? -1.014 -2.879 -2.742 1.00 98.88 101 VAL A O 1
ATOM 774 N N . HIS A 1 102 ? -1.020 -5.078 -2.242 1.00 98.88 102 HIS A N 1
ATOM 775 C CA . HIS A 1 102 ? -1.842 -5.009 -1.044 1.00 98.88 102 HIS A CA 1
ATOM 776 C C . HIS A 1 102 ? -1.073 -5.586 0.144 1.00 98.88 102 HIS A C 1
ATOM 778 O O . HIS A 1 102 ? -0.525 -6.689 0.060 1.00 98.88 102 HIS A O 1
ATOM 784 N N . CYS A 1 103 ? -1.042 -4.842 1.242 1.00 98.88 103 CYS A N 1
ATOM 785 C CA . CYS A 1 103 ? -0.526 -5.275 2.530 1.00 98.88 103 CYS A CA 1
ATOM 786 C C . CYS A 1 103 ? -1.690 -5.618 3.454 1.00 98.88 103 CYS A C 1
ATOM 788 O O . CYS A 1 103 ? -2.639 -4.843 3.551 1.00 98.88 103 CYS A O 1
ATOM 790 N N . ASP A 1 104 ? -1.562 -6.744 4.144 1.00 98.44 104 ASP A N 1
ATOM 791 C CA . ASP A 1 104 ? -2.361 -7.141 5.303 1.00 98.44 104 ASP A CA 1
ATOM 792 C C . ASP A 1 104 ? -1.440 -7.988 6.193 1.00 98.44 104 ASP A C 1
ATOM 794 O O . ASP A 1 104 ? -1.424 -9.219 6.135 1.00 98.44 104 ASP A O 1
ATOM 798 N N . ASP A 1 105 ? -0.535 -7.301 6.894 1.00 98.75 105 ASP A N 1
ATOM 799 C CA . ASP A 1 105 ? 0.54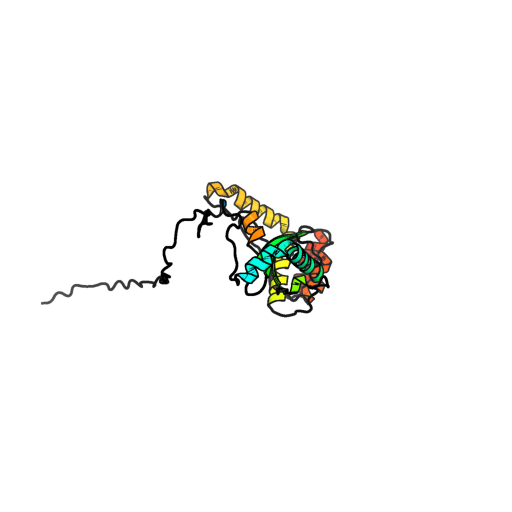4 -7.913 7.672 1.00 98.75 105 ASP A CA 1
ATOM 800 C C . ASP A 1 105 ? 0.573 -7.299 9.073 1.00 98.75 105 ASP A C 1
ATOM 802 O O . ASP A 1 105 ? 0.725 -6.090 9.224 1.00 98.75 105 ASP A O 1
ATOM 806 N N . HIS A 1 106 ? 0.405 -8.121 10.113 1.00 98.38 106 HIS A N 1
ATOM 807 C CA . HIS A 1 106 ? 0.292 -7.665 11.507 1.00 98.38 106 HIS A CA 1
ATOM 808 C C . HIS A 1 106 ? -0.755 -6.545 11.699 1.00 98.38 106 HIS A C 1
ATOM 810 O O . HIS A 1 106 ? -0.456 -5.552 12.358 1.00 98.38 106 HIS A O 1
ATOM 816 N N . ASP A 1 107 ? -1.942 -6.666 11.091 1.00 98.12 107 ASP A N 1
ATOM 817 C CA . ASP A 1 107 ? -3.017 -5.650 11.065 1.00 98.12 107 ASP A CA 1
ATOM 818 C C . ASP A 1 107 ? -2.644 -4.307 10.401 1.00 98.12 107 ASP A C 1
ATOM 820 O O . ASP A 1 107 ? -3.419 -3.348 10.441 1.00 98.12 107 ASP A O 1
ATOM 824 N N . ILE A 1 108 ? -1.473 -4.213 9.765 1.00 98.81 108 ILE A N 1
ATOM 825 C CA . ILE A 1 108 ? -1.081 -3.071 8.939 1.00 98.81 108 ILE A CA 1
ATOM 826 C C . ILE A 1 108 ? -1.629 -3.319 7.535 1.00 98.81 108 ILE A C 1
ATOM 828 O O . ILE A 1 108 ? -1.178 -4.224 6.827 1.00 98.81 108 ILE A O 1
ATOM 832 N N . VAL A 1 109 ? -2.603 -2.497 7.137 1.00 98.75 109 VAL A N 1
ATOM 833 C CA . VAL A 1 109 ? -3.346 -2.673 5.883 1.00 98.75 109 VAL A CA 1
ATOM 834 C C . VAL A 1 109 ? -3.177 -1.463 4.971 1.00 98.75 109 VAL A C 1
ATOM 836 O O . VAL A 1 109 ? -3.490 -0.344 5.367 1.00 98.75 109 VAL A O 1
ATOM 839 N N . PHE A 1 110 ? -2.712 -1.657 3.738 1.00 98.81 110 PHE A N 1
ATOM 840 C CA . PHE A 1 110 ? -2.633 -0.583 2.738 1.00 98.81 110 PHE A CA 1
ATOM 841 C C . PHE A 1 110 ? -2.553 -1.123 1.309 1.00 98.81 110 PHE A C 1
ATOM 843 O O . PHE A 1 110 ? -2.196 -2.276 1.085 1.00 98.81 110 PHE A O 1
ATOM 850 N N . ASN A 1 111 ? -2.848 -0.265 0.333 1.00 98.62 111 ASN A N 1
ATOM 851 C CA . ASN A 1 111 ? -2.508 -0.475 -1.069 1.00 98.62 111 ASN A CA 1
ATOM 852 C C . ASN A 1 111 ? -1.486 0.570 -1.513 1.00 98.62 111 ASN A C 1
ATOM 854 O O . ASN A 1 111 ? -1.604 1.746 -1.167 1.00 98.62 111 ASN A O 1
ATOM 858 N N . ALA A 1 112 ? -0.503 0.148 -2.294 1.00 98.50 112 ALA A N 1
ATOM 859 C CA . ALA A 1 112 ? 0.544 1.011 -2.828 1.00 98.50 112 ALA A CA 1
ATOM 860 C C . ALA A 1 112 ? 0.932 0.548 -4.235 1.00 98.50 112 ALA A C 1
ATOM 862 O O . ALA A 1 112 ? 0.570 -0.556 -4.650 1.00 98.50 112 ALA A O 1
ATOM 863 N N . SER A 1 113 ? 1.684 1.371 -4.962 1.00 98.31 113 SER A N 1
ATOM 864 C CA . SER A 1 113 ? 2.294 0.963 -6.223 1.00 98.31 113 SER A CA 1
ATOM 865 C C . SER A 1 113 ? 3.716 1.481 -6.359 1.00 98.31 113 SER A C 1
ATOM 867 O O . SER A 1 113 ? 4.049 2.543 -5.841 1.00 98.31 113 SER A O 1
ATOM 869 N N . ILE A 1 114 ? 4.563 0.708 -7.032 1.00 97.69 114 ILE A N 1
ATOM 870 C CA . ILE A 1 114 ? 5.971 1.038 -7.247 1.00 97.69 114 ILE A CA 1
ATOM 871 C C . ILE A 1 114 ? 6.308 0.900 -8.740 1.00 97.69 114 ILE A C 1
ATOM 873 O O . ILE A 1 114 ? 6.121 -0.189 -9.301 1.00 97.69 114 ILE A O 1
ATOM 877 N N . PRO A 1 115 ? 6.765 1.978 -9.409 1.00 97.12 115 PRO A N 1
ATOM 878 C CA . PRO A 1 115 ? 7.264 1.891 -10.773 1.00 97.12 115 PRO A CA 1
ATOM 879 C C . PRO A 1 115 ? 8.673 1.289 -10.824 1.00 97.12 115 PRO A C 1
ATOM 881 O O . PRO A 1 115 ? 9.479 1.455 -9.908 1.00 97.12 115 PRO A O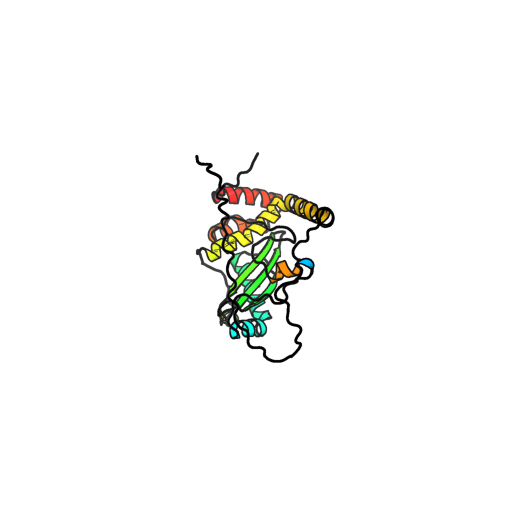 1
ATOM 884 N N . PHE A 1 116 ? 8.983 0.623 -11.933 1.00 97.38 116 PHE A N 1
ATOM 885 C CA . PHE A 1 116 ? 10.298 0.083 -12.250 1.00 97.38 116 PHE A CA 1
ATOM 886 C C . PHE A 1 116 ? 10.633 0.264 -13.730 1.00 97.38 116 PHE A C 1
ATOM 888 O O . PHE A 1 116 ? 9.766 0.156 -14.598 1.00 97.38 116 PHE A O 1
ATOM 895 N N . ASP A 1 117 ? 11.921 0.429 -14.018 1.00 97.56 117 ASP A N 1
ATOM 896 C CA . ASP A 1 117 ? 12.449 0.221 -15.364 1.00 97.56 117 ASP A CA 1
ATOM 897 C C . ASP A 1 117 ? 12.321 -1.257 -15.786 1.00 97.56 117 ASP A C 1
ATOM 899 O O . ASP A 1 117 ? 12.296 -2.166 -14.948 1.00 97.56 117 ASP A O 1
ATOM 903 N N . LYS A 1 118 ? 12.282 -1.517 -17.098 1.00 97.69 118 LYS A N 1
ATOM 904 C CA . LYS A 1 118 ? 12.190 -2.877 -17.654 1.00 97.69 118 LYS A CA 1
ATOM 905 C C . LYS A 1 118 ? 13.347 -3.778 -17.197 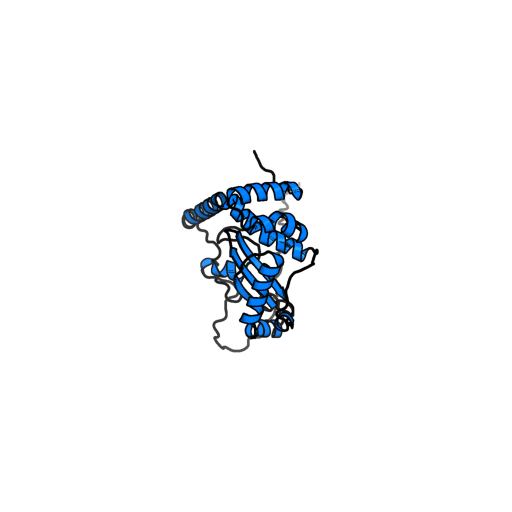1.00 97.69 118 LYS A C 1
ATOM 907 O O . LYS A 1 118 ? 13.125 -4.968 -16.982 1.00 97.69 118 LYS A O 1
ATOM 912 N N . SER A 1 119 ? 14.538 -3.230 -16.952 1.00 96.88 119 SER A N 1
ATOM 913 C CA . SER A 1 119 ? 15.705 -3.971 -16.440 1.00 96.88 119 SER A CA 1
ATOM 914 C C . SER A 1 119 ? 15.522 -4.563 -15.036 1.00 96.88 119 SER A C 1
ATOM 916 O O . SER A 1 119 ? 16.352 -5.353 -14.584 1.00 96.88 119 SER A O 1
ATOM 918 N N . ILE A 1 120 ? 14.410 -4.282 -14.337 1.00 96.06 120 ILE A N 1
ATOM 919 C CA . ILE A 1 120 ? 14.089 -4.904 -13.040 1.00 96.06 120 ILE A CA 1
ATOM 920 C C . ILE A 1 120 ? 14.068 -6.436 -13.089 1.00 96.06 120 ILE A C 1
ATOM 922 O O . ILE A 1 120 ? 14.243 -7.096 -12.062 1.00 96.06 120 ILE A O 1
ATOM 926 N N . ILE A 1 121 ? 13.858 -7.010 -14.277 1.00 96.44 121 ILE A N 1
ATOM 927 C CA . ILE A 1 121 ? 13.868 -8.456 -14.498 1.00 96.44 121 ILE A CA 1
ATOM 928 C C . ILE A 1 121 ? 15.275 -9.035 -14.666 1.00 96.44 121 ILE A C 1
ATOM 930 O O . ILE A 1 121 ? 15.401 -10.255 -14.735 1.00 96.44 121 ILE A O 1
ATOM 934 N N . ASP A 1 122 ? 16.321 -8.222 -14.747 1.00 95.06 122 ASP A N 1
ATOM 935 C CA . ASP A 1 122 ? 17.674 -8.703 -15.044 1.00 95.06 122 ASP A CA 1
ATOM 936 C C . ASP A 1 122 ? 18.443 -9.103 -13.777 1.00 95.06 122 ASP A C 1
ATOM 938 O O . ASP A 1 122 ? 19.441 -9.819 -13.852 1.00 95.06 122 ASP A O 1
ATOM 942 N N . SER A 1 123 ? 17.959 -8.701 -12.597 1.00 90.81 123 SER A N 1
ATOM 943 C CA . SER A 1 123 ? 18.600 -8.967 -11.308 1.00 90.81 123 SER A CA 1
ATOM 944 C C . SER A 1 123 ? 17.588 -9.346 -10.231 1.00 90.81 123 SER A C 1
ATOM 946 O O . SER A 1 123 ? 16.506 -8.770 -10.158 1.00 90.81 123 SER A O 1
ATOM 948 N N . ASP A 1 124 ? 17.993 -10.256 -9.342 1.00 90.44 124 ASP A N 1
ATOM 949 C CA . ASP A 1 124 ? 17.270 -10.606 -8.112 1.00 90.44 124 ASP A CA 1
ATOM 950 C C . ASP A 1 124 ? 17.928 -9.981 -6.856 1.00 90.44 124 ASP A C 1
ATOM 952 O O . ASP A 1 124 ? 17.613 -10.338 -5.719 1.00 90.44 124 ASP A O 1
ATOM 956 N N . SER A 1 125 ? 18.846 -9.022 -7.045 1.00 93.12 125 SER A N 1
ATOM 957 C CA . SER A 1 125 ? 19.520 -8.302 -5.956 1.00 93.12 125 SER A CA 1
ATOM 958 C C . SER A 1 125 ? 18.534 -7.556 -5.059 1.00 93.12 125 SER A C 1
ATOM 960 O O . SER A 1 125 ? 17.411 -7.248 -5.472 1.00 93.12 125 SER A O 1
ATOM 962 N N . SER A 1 126 ? 18.974 -7.220 -3.844 1.00 94.00 126 SER A N 1
ATOM 963 C CA . SER A 1 126 ? 18.174 -6.393 -2.940 1.00 94.00 126 SER A CA 1
ATOM 964 C C . SER A 1 126 ? 17.765 -5.073 -3.601 1.00 94.00 126 SER A C 1
ATOM 966 O O . SER A 1 126 ? 18.535 -4.476 -4.354 1.00 94.00 126 SER A O 1
ATOM 968 N N . LEU A 1 127 ? 16.541 -4.646 -3.299 1.00 95.69 127 LEU A N 1
ATOM 969 C CA . LEU A 1 127 ? 15.919 -3.389 -3.709 1.00 95.69 127 LEU A CA 1
ATOM 970 C C . LEU A 1 127 ? 15.878 -2.376 -2.561 1.00 95.69 127 LEU A C 1
ATOM 972 O O . LEU A 1 127 ? 15.082 -1.434 -2.575 1.00 95.69 127 LEU A O 1
ATOM 976 N N . ARG A 1 128 ? 16.715 -2.576 -1.538 1.00 93.50 128 ARG A N 1
ATOM 977 C CA . ARG A 1 128 ? 16.826 -1.652 -0.415 1.00 93.50 128 ARG A CA 1
ATOM 978 C C . ARG A 1 128 ? 17.260 -0.279 -0.923 1.00 93.50 128 ARG A C 1
ATOM 980 O O . ARG A 1 128 ? 18.361 -0.103 -1.431 1.00 93.50 128 ARG A O 1
ATOM 987 N N . SER A 1 129 ? 16.374 0.689 -0.755 1.00 91.44 129 SER A N 1
ATOM 988 C CA . SER A 1 129 ? 16.543 2.061 -1.190 1.00 91.44 129 SER A CA 1
ATOM 989 C C . SER A 1 129 ? 17.345 2.866 -0.168 1.00 91.44 129 SER A C 1
ATOM 991 O O . SER A 1 129 ? 17.156 2.758 1.056 1.00 91.44 129 SER A O 1
ATOM 993 N N . GLU A 1 130 ? 18.236 3.699 -0.697 1.00 87.50 130 GLU A N 1
ATOM 994 C CA . GLU A 1 130 ? 18.867 4.809 0.016 1.00 87.50 130 GLU A CA 1
ATOM 995 C C . GLU A 1 130 ? 18.240 6.160 -0.356 1.00 87.50 130 GLU A C 1
ATOM 997 O O . GLU A 1 130 ? 18.724 7.198 0.103 1.00 87.50 130 GLU A O 1
ATOM 1002 N N . ASP A 1 131 ? 17.172 6.145 -1.164 1.00 82.75 131 ASP A N 1
ATOM 1003 C CA . ASP A 1 131 ? 16.481 7.339 -1.629 1.00 82.75 131 ASP A CA 1
ATOM 1004 C C . ASP A 1 131 ? 15.903 8.137 -0.453 1.00 82.75 131 ASP A C 1
ATOM 1006 O O . ASP A 1 131 ? 15.322 7.608 0.502 1.00 82.75 131 ASP A O 1
ATOM 1010 N N . LYS A 1 132 ? 16.116 9.445 -0.532 1.00 79.44 132 LYS A N 1
ATOM 1011 C CA . LYS A 1 132 ? 15.683 10.453 0.437 1.00 79.44 132 LYS A CA 1
ATOM 1012 C C . LYS A 1 132 ? 14.807 11.518 -0.225 1.00 79.44 132 LYS A C 1
ATOM 1014 O O . LYS A 1 132 ? 14.530 12.526 0.416 1.00 79.44 132 LYS A O 1
ATOM 1019 N N . GLY A 1 133 ? 14.441 11.321 -1.490 1.00 85.62 133 GLY A N 1
ATOM 1020 C CA . GLY A 1 133 ? 13.600 12.209 -2.269 1.00 85.62 133 GLY A CA 1
ATOM 1021 C C . GLY A 1 133 ? 12.133 12.174 -1.850 1.00 85.62 133 GLY A C 1
ATOM 1022 O O . GLY A 1 133 ? 11.705 11.408 -0.974 1.00 85.62 133 GLY A O 1
ATOM 1023 N N . ASP A 1 134 ? 11.362 13.037 -2.501 1.00 85.81 134 ASP A N 1
ATOM 1024 C CA . ASP A 1 134 ? 9.949 13.249 -2.196 1.00 85.81 134 ASP A CA 1
ATOM 1025 C C . ASP A 1 134 ? 9.104 12.014 -2.528 1.00 85.81 134 ASP A C 1
ATOM 1027 O O . ASP A 1 134 ? 8.241 11.647 -1.732 1.00 85.81 134 ASP A O 1
ATOM 1031 N N . ASP A 1 135 ? 9.411 11.301 -3.616 1.00 91.12 135 ASP A N 1
ATOM 1032 C CA . ASP A 1 135 ? 8.692 10.086 -4.025 1.00 91.12 135 ASP A CA 1
ATOM 1033 C C . ASP A 1 135 ? 8.758 8.994 -2.953 1.00 91.12 135 ASP A C 1
ATOM 1035 O O . ASP A 1 135 ? 7.735 8.456 -2.517 1.00 91.12 135 ASP A O 1
ATOM 1039 N N . MET A 1 136 ? 9.960 8.724 -2.437 1.00 94.31 136 MET A N 1
ATOM 1040 C CA . MET A 1 136 ? 10.142 7.788 -1.331 1.00 94.31 136 MET A CA 1
ATOM 1041 C C . MET A 1 136 ? 9.442 8.280 -0.057 1.00 94.31 136 MET A C 1
ATOM 1043 O O . MET A 1 136 ? 8.877 7.480 0.691 1.00 94.31 136 MET A O 1
ATOM 1047 N N . SER A 1 137 ? 9.431 9.592 0.192 1.00 94.88 137 SER A N 1
ATOM 1048 C CA . SER A 1 137 ? 8.770 10.168 1.368 1.00 94.88 137 SER A CA 1
ATOM 1049 C C . SER A 1 137 ? 7.239 10.074 1.297 1.00 94.88 137 SER A C 1
ATOM 1051 O O . SER A 1 137 ? 6.576 9.834 2.314 1.00 94.88 137 SER A O 1
ATOM 1053 N N . MET A 1 138 ? 6.667 10.211 0.099 1.00 95.50 138 MET A N 1
ATOM 1054 C CA . MET A 1 138 ? 5.250 9.964 -0.175 1.00 95.50 138 MET A CA 1
ATOM 1055 C C . MET A 1 138 ? 4.902 8.480 -0.027 1.00 95.50 138 MET A C 1
ATOM 1057 O O . MET A 1 138 ? 3.889 8.147 0.591 1.00 95.50 138 MET A O 1
ATOM 1061 N N . MET A 1 139 ? 5.763 7.579 -0.512 1.00 97.44 139 MET A N 1
ATOM 1062 C CA . MET A 1 139 ? 5.598 6.136 -0.319 1.00 97.44 139 MET A CA 1
ATOM 1063 C C . MET A 1 139 ? 5.590 5.763 1.170 1.00 97.44 139 MET A C 1
ATOM 1065 O O . MET A 1 139 ? 4.740 4.995 1.613 1.00 97.44 139 MET A O 1
ATOM 1069 N N . VAL A 1 140 ? 6.480 6.341 1.982 1.00 97.94 140 VAL A N 1
ATOM 1070 C CA . VAL A 1 140 ? 6.454 6.123 3.437 1.00 97.94 140 VAL A CA 1
ATOM 1071 C C . VAL A 1 140 ? 5.128 6.605 4.036 1.00 97.94 140 VAL A C 1
ATOM 1073 O O . VAL A 1 140 ? 4.534 5.878 4.826 1.00 97.94 140 VAL A O 1
ATOM 1076 N N . GLY A 1 141 ? 4.625 7.785 3.655 1.00 97.44 141 GLY A N 1
ATOM 1077 C CA . GLY A 1 141 ? 3.304 8.256 4.098 1.00 97.44 141 GLY A CA 1
ATOM 1078 C C . GLY A 1 141 ? 2.176 7.288 3.710 1.00 97.44 141 GLY A C 1
ATOM 1079 O O . GLY A 1 141 ? 1.314 6.965 4.526 1.00 97.44 141 GLY A O 1
ATOM 1080 N N . THR A 1 142 ? 2.242 6.740 2.497 1.00 98.38 142 THR A N 1
ATOM 1081 C CA . THR A 1 142 ? 1.316 5.714 1.992 1.00 98.38 142 THR A CA 1
ATOM 1082 C C . THR A 1 142 ? 1.338 4.465 2.874 1.00 98.38 142 THR A C 1
ATOM 1084 O O . THR A 1 142 ? 0.285 4.026 3.331 1.00 98.38 142 THR A O 1
ATOM 1087 N N . VAL A 1 143 ? 2.516 3.931 3.204 1.00 98.69 143 VAL A N 1
ATOM 1088 C CA . VAL A 1 143 ? 2.666 2.779 4.115 1.00 98.69 143 VAL A CA 1
ATOM 1089 C C . VAL A 1 143 ? 2.159 3.110 5.525 1.00 98.69 143 VAL A C 1
ATOM 1091 O O . VAL A 1 143 ? 1.428 2.325 6.129 1.00 98.69 143 VAL A O 1
ATOM 1094 N N . LEU A 1 144 ? 2.488 4.296 6.047 1.00 98.62 144 LEU A N 1
ATOM 1095 C CA . LEU A 1 144 ? 2.099 4.719 7.395 1.00 98.62 144 LEU A CA 1
ATOM 1096 C C . LEU A 1 144 ? 0.591 4.930 7.564 1.00 98.62 144 LEU A C 1
ATOM 1098 O O . LEU A 1 144 ? 0.099 4.838 8.686 1.00 98.62 144 LEU A O 1
ATOM 1102 N N . SER A 1 145 ? -0.173 5.112 6.487 1.00 98.62 145 SER A N 1
ATOM 1103 C CA . SER A 1 145 ? -1.639 5.068 6.575 1.00 98.62 145 SER A CA 1
ATOM 1104 C C . SER A 1 145 ? -2.168 3.705 7.062 1.00 98.62 145 SER A C 1
ATOM 1106 O O . SER A 1 145 ? -3.172 3.654 7.770 1.00 98.62 145 SER A O 1
ATOM 1108 N N . GLY A 1 146 ? -1.467 2.602 6.767 1.00 98.75 146 GLY A N 1
ATOM 1109 C CA . GLY A 1 146 ? -1.802 1.280 7.300 1.00 98.75 146 GLY A CA 1
ATOM 1110 C C . GLY A 1 146 ? -1.435 1.124 8.774 1.00 98.75 146 GLY A C 1
ATOM 1111 O O . GLY A 1 146 ? -2.146 0.460 9.528 1.00 98.75 146 GLY A O 1
ATOM 1112 N N . PHE A 1 147 ? -0.367 1.793 9.217 1.00 98.69 147 PHE A N 1
ATOM 1113 C CA . PHE A 1 147 ? -0.033 1.887 10.640 1.00 98.69 147 PHE A CA 1
ATOM 1114 C C . PHE A 1 147 ? -1.081 2.712 11.393 1.00 98.69 147 PHE A C 1
ATOM 1116 O O . PHE A 1 147 ? -1.478 2.346 12.499 1.00 98.69 147 PHE A O 1
ATOM 1123 N N . GLU A 1 148 ? -1.557 3.803 10.789 1.00 98.25 148 GLU A N 1
ATOM 1124 C CA . GLU A 1 148 ? -2.644 4.620 11.330 1.00 98.25 148 GLU A CA 1
ATOM 1125 C C . GLU A 1 148 ? -3.925 3.801 11.488 1.00 98.25 148 GLU A C 1
ATOM 1127 O O . GLU A 1 148 ? -4.550 3.845 12.551 1.00 98.25 148 GLU A O 1
ATOM 1132 N N . TYR A 1 149 ? -4.275 3.006 10.470 1.00 98.69 149 TYR A N 1
ATOM 1133 C CA . TYR A 1 149 ? -5.392 2.073 10.561 1.00 98.69 149 TYR A CA 1
ATOM 1134 C C . TYR A 1 149 ? -5.241 1.150 11.771 1.00 98.69 149 TYR A C 1
ATOM 1136 O O . TYR A 1 149 ? -6.122 1.143 12.626 1.00 98.69 149 TYR A O 1
ATOM 1144 N N . ARG A 1 150 ? -4.107 0.449 11.912 1.00 98.56 150 ARG A N 1
ATOM 1145 C CA . ARG A 1 150 ? -3.862 -0.443 13.056 1.00 98.56 150 ARG A CA 1
ATOM 1146 C C . ARG A 1 150 ? -3.977 0.278 14.402 1.00 98.56 150 ARG A C 1
ATOM 1148 O O . ARG A 1 150 ? -4.589 -0.238 15.338 1.00 98.56 150 ARG A O 1
ATOM 1155 N N . ALA A 1 151 ? -3.429 1.489 14.508 1.00 98.19 151 ALA A N 1
ATOM 1156 C CA . ALA A 1 151 ? -3.431 2.263 15.749 1.00 98.19 151 ALA A CA 1
ATOM 1157 C C . ALA A 1 151 ? -4.851 2.619 16.224 1.00 98.19 151 ALA A C 1
ATOM 1159 O O . ALA A 1 151 ? -5.104 2.685 17.428 1.00 98.19 151 ALA A O 1
ATOM 1160 N N . GLN A 1 152 ? -5.785 2.827 15.292 1.00 97.44 152 GLN A N 1
ATOM 1161 C CA . GLN A 1 152 ? -7.172 3.218 15.567 1.00 97.44 152 GLN A CA 1
ATOM 1162 C C . GLN A 1 152 ? -8.184 2.214 14.987 1.00 97.44 152 GLN A C 1
ATOM 1164 O O . GLN A 1 152 ? -9.311 2.593 14.662 1.00 97.44 152 GLN A O 1
ATOM 1169 N N . LYS A 1 153 ? -7.797 0.935 14.875 1.00 97.50 153 LYS A N 1
ATOM 1170 C CA . LYS A 1 153 ? -8.529 -0.102 14.127 1.00 97.50 153 LYS A CA 1
ATOM 1171 C C . LYS A 1 153 ? -10.012 -0.154 14.472 1.00 97.50 153 LYS A C 1
ATOM 1173 O O . LYS A 1 153 ? -10.858 -0.061 13.593 1.00 97.50 153 LYS A O 1
ATOM 1178 N N . GLU A 1 154 ? -10.327 -0.193 15.763 1.00 97.56 154 GLU A N 1
ATOM 1179 C CA . GLU A 1 154 ? -11.706 -0.219 16.261 1.00 97.56 154 GLU A CA 1
ATOM 1180 C C . GLU A 1 154 ? -12.539 0.982 15.776 1.00 97.56 154 GLU A C 1
ATOM 1182 O O . GLU A 1 154 ? -13.687 0.819 15.367 1.00 97.56 154 GLU A O 1
ATOM 1187 N N . LYS A 1 155 ? -11.967 2.193 15.764 1.00 98.06 155 LYS A N 1
ATOM 1188 C CA . LYS A 1 155 ? -12.676 3.398 15.307 1.00 98.06 155 LYS A CA 1
ATOM 1189 C C . LYS A 1 155 ? -12.961 3.336 13.810 1.00 98.06 155 LYS A C 1
ATOM 1191 O O . LYS A 1 155 ? -14.071 3.656 13.388 1.00 98.06 155 LYS A O 1
ATOM 1196 N N . TYR A 1 156 ? -11.980 2.911 13.016 1.00 98.50 156 TYR A N 1
ATOM 1197 C CA . TYR A 1 156 ? -12.140 2.796 11.568 1.00 98.50 156 TYR A CA 1
ATOM 1198 C C . TYR A 1 156 ? -13.060 1.640 11.167 1.00 98.50 156 TYR A C 1
ATOM 1200 O O . TYR A 1 156 ? -13.842 1.800 10.232 1.00 98.50 156 TYR A O 1
ATOM 1208 N N . ASP A 1 157 ? -13.039 0.523 11.892 1.00 98.50 157 ASP A N 1
ATOM 1209 C CA . ASP A 1 157 ? -13.951 -0.603 11.672 1.00 98.50 157 ASP A CA 1
ATOM 1210 C C . ASP A 1 157 ? -15.400 -0.212 12.013 1.00 98.50 157 ASP A C 1
ATOM 1212 O O . ASP A 1 157 ? -16.325 -0.521 11.260 1.00 98.50 157 ASP A O 1
ATOM 1216 N N . ASN A 1 158 ? -15.606 0.555 13.090 1.00 98.75 158 ASN A N 1
ATOM 1217 C CA . ASN A 1 158 ? -16.914 1.123 13.423 1.00 98.75 158 ASN A CA 1
ATOM 1218 C C . ASN A 1 158 ? -17.395 2.127 12.363 1.00 98.75 158 ASN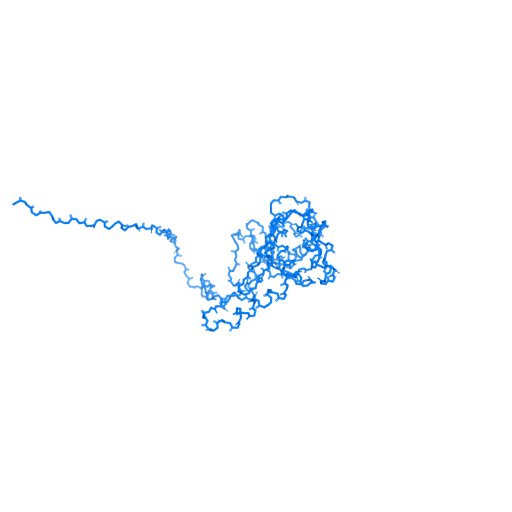 A C 1
ATOM 1220 O O . ASN A 1 158 ? -18.571 2.116 11.996 1.00 98.75 158 ASN A O 1
ATOM 1224 N N . LEU A 1 159 ? -16.498 2.962 11.827 1.00 98.62 159 LEU A N 1
ATOM 1225 C CA . LEU A 1 159 ? -16.821 3.882 10.734 1.00 98.62 159 LEU A CA 1
ATOM 1226 C C . LEU A 1 159 ? -17.182 3.127 9.445 1.00 98.62 159 LEU A C 1
ATOM 1228 O O . LEU A 1 159 ? -18.172 3.458 8.796 1.00 98.62 159 LEU A O 1
ATOM 1232 N N . TYR A 1 160 ? -16.426 2.083 9.094 1.00 98.50 160 TYR A N 1
ATOM 1233 C CA . TYR A 1 160 ? -16.747 1.204 7.969 1.00 98.50 160 TYR A CA 1
ATOM 1234 C C . TYR A 1 160 ? -18.130 0.578 8.140 1.00 98.50 160 TYR A C 1
ATOM 1236 O O . TYR A 1 160 ? -18.947 0.631 7.223 1.00 98.50 160 TYR A O 1
ATOM 1244 N N . LYS A 1 161 ? -18.420 0.038 9.331 1.00 98.62 161 LYS A N 1
ATOM 1245 C CA . LYS A 1 161 ? -19.726 -0.540 9.648 1.00 98.62 161 LYS A CA 1
ATOM 1246 C C . LYS A 1 161 ? -20.849 0.486 9.517 1.00 98.62 161 LYS A C 1
ATOM 1248 O O . LYS A 1 161 ? -21.881 0.166 8.937 1.00 98.62 161 LYS A O 1
ATOM 1253 N N . PHE A 1 162 ? -20.644 1.715 9.993 1.00 98.56 162 PHE A N 1
ATOM 1254 C CA . PHE A 1 162 ? -21.617 2.792 9.820 1.00 98.56 162 PHE A CA 1
ATOM 1255 C C . PHE A 1 162 ? -21.929 3.037 8.341 1.00 98.56 162 PHE A C 1
ATOM 1257 O O . PHE A 1 162 ? -23.104 3.119 7.986 1.00 98.56 162 PHE A O 1
ATOM 1264 N N . PHE A 1 163 ? -20.915 3.109 7.472 1.00 98.50 163 PHE A N 1
ATOM 1265 C CA . PHE A 1 163 ? -21.165 3.244 6.037 1.00 98.50 163 PHE A CA 1
ATOM 1266 C C . PHE A 1 163 ? -21.896 2.014 5.481 1.00 98.50 163 PHE A C 1
ATOM 1268 O O . PHE A 1 163 ? -22.939 2.131 4.843 1.00 98.50 163 PHE A O 1
ATOM 1275 N N . LYS A 1 164 ? -21.426 0.808 5.805 1.00 97.94 164 LYS A N 1
ATOM 1276 C CA . LYS A 1 164 ? -22.038 -0.420 5.295 1.00 97.94 164 LYS A CA 1
ATOM 1277 C C . LYS A 1 164 ? -23.521 -0.542 5.658 1.00 97.94 164 LYS A C 1
ATOM 1279 O O . LYS A 1 164 ? -24.342 -0.846 4.799 1.00 97.94 164 LYS A O 1
ATOM 1284 N N . ASP A 1 165 ? -23.869 -0.258 6.910 1.00 98.44 165 ASP A N 1
ATOM 1285 C CA . ASP A 1 165 ? -25.236 -0.377 7.427 1.00 98.44 165 ASP A CA 1
ATOM 1286 C C . ASP A 1 165 ? -26.191 0.695 6.854 1.00 98.44 165 ASP A C 1
ATOM 1288 O O . ASP A 1 165 ? -27.407 0.580 6.998 1.00 98.44 165 ASP A O 1
ATOM 1292 N N . ASN A 1 166 ? -25.668 1.750 6.214 1.00 98.44 166 ASN A N 1
ATOM 1293 C CA . ASN A 1 166 ? -26.459 2.872 5.701 1.00 98.44 166 ASN A CA 1
ATOM 1294 C C . ASN A 1 166 ? -26.488 2.975 4.160 1.00 98.44 166 ASN A C 1
ATOM 1296 O O . ASN A 1 166 ? -27.088 3.925 3.646 1.00 98.44 166 ASN A O 1
ATOM 1300 N N . GLU A 1 167 ? -25.894 2.025 3.426 1.00 97.50 167 GLU A N 1
ATOM 1301 C CA . GLU A 1 167 ? -25.856 2.022 1.951 1.00 97.50 167 GLU A CA 1
ATOM 1302 C C . GLU A 1 167 ? -27.254 2.131 1.328 1.00 97.50 167 GLU A C 1
ATOM 1304 O O . GLU A 1 167 ? -27.500 3.008 0.503 1.00 97.50 167 GLU A O 1
ATOM 1309 N N . GLU A 1 168 ? -28.195 1.280 1.751 1.00 97.25 168 GLU A N 1
ATOM 1310 C CA . GLU A 1 168 ? -29.558 1.265 1.202 1.00 97.25 168 GLU A CA 1
ATOM 1311 C C . GLU A 1 168 ? -30.336 2.529 1.574 1.00 97.25 168 GLU A C 1
ATOM 1313 O O . GLU A 1 168 ? -31.048 3.102 0.748 1.00 97.25 168 GLU A O 1
ATOM 1318 N N . LYS A 1 169 ? -30.171 2.988 2.820 1.00 98.44 169 LYS A N 1
ATOM 1319 C CA . LYS A 1 169 ? -30.895 4.138 3.367 1.00 98.44 169 LYS A CA 1
ATOM 1320 C C . LYS A 1 169 ? -30.566 5.431 2.626 1.00 98.44 169 LYS A C 1
ATOM 1322 O O . LYS A 1 169 ? -31.468 6.225 2.372 1.00 98.44 169 LYS A O 1
ATOM 1327 N N . TYR A 1 170 ? -29.288 5.662 2.329 1.00 98.19 170 TYR A N 1
ATOM 1328 C CA . TYR A 1 170 ? -28.831 6.881 1.652 1.00 98.19 170 TYR A CA 1
ATOM 1329 C C . TYR A 1 170 ? -28.450 6.652 0.186 1.00 98.19 170 TYR A C 1
ATOM 1331 O O . TYR A 1 170 ? -27.966 7.577 -0.458 1.00 98.19 170 TYR A O 1
ATOM 1339 N N . GLN A 1 171 ? -28.697 5.450 -0.341 1.00 97.75 171 GLN A N 1
ATOM 1340 C CA . GLN A 1 171 ? -28.565 5.101 -1.755 1.00 97.75 171 GLN A CA 1
ATOM 1341 C C . GLN A 1 171 ? -27.175 5.394 -2.341 1.00 97.75 171 GLN A C 1
ATOM 1343 O O . GLN A 1 171 ? -27.053 6.007 -3.401 1.00 97.75 171 GLN A O 1
ATOM 1348 N N . TYR A 1 172 ? -26.120 4.936 -1.666 1.00 97.25 172 TYR A N 1
ATOM 1349 C CA . TYR A 1 172 ? -24.752 4.996 -2.188 1.00 97.25 172 TYR A CA 1
ATOM 1350 C C . TYR A 1 172 ? -24.116 3.612 -2.290 1.00 97.25 172 TYR A C 1
ATOM 1352 O O . TYR A 1 172 ? -24.576 2.636 -1.702 1.00 97.25 172 TYR A O 1
ATOM 1360 N N . THR A 1 173 ? -23.020 3.547 -3.041 1.00 96.88 173 THR A N 1
ATOM 1361 C CA . THR A 1 173 ? -22.149 2.378 -3.126 1.00 96.88 173 THR A CA 1
ATOM 1362 C C . THR A 1 173 ? -20.693 2.820 -3.049 1.00 96.88 173 THR A C 1
ATOM 1364 O O . THR A 1 173 ? -20.368 3.971 -3.349 1.00 96.88 173 THR A O 1
ATOM 1367 N N . GLY A 1 174 ? -19.831 1.907 -2.620 1.00 96.25 174 GLY A N 1
ATOM 1368 C CA . GLY A 1 174 ? -18.389 2.088 -2.634 1.00 96.25 174 GLY A CA 1
ATOM 1369 C C . GLY A 1 174 ? -17.726 1.529 -3.893 1.00 96.25 174 GLY A C 1
ATOM 1370 O O . GLY A 1 174 ? -18.376 0.989 -4.789 1.00 96.25 174 GLY A O 1
ATOM 1371 N N . PHE A 1 175 ? -16.398 1.605 -3.936 1.00 96.88 175 PHE A N 1
ATOM 1372 C CA . PHE A 1 175 ? -15.623 0.799 -4.882 1.00 96.88 175 PHE A CA 1
ATOM 1373 C C . PHE A 1 175 ? -15.734 -0.690 -4.538 1.00 96.88 175 PHE A C 1
ATOM 1375 O O . PHE A 1 175 ? -15.882 -1.056 -3.374 1.00 96.88 175 PHE A O 1
ATOM 1382 N N . THR A 1 176 ? -15.565 -1.573 -5.524 1.00 98.06 176 THR A N 1
ATOM 1383 C CA . THR A 1 176 ? -15.328 -2.990 -5.217 1.00 98.06 176 THR A CA 1
ATOM 1384 C C . THR A 1 176 ? -13.932 -3.183 -4.617 1.00 98.06 176 THR A C 1
ATOM 1386 O O . THR A 1 176 ? -12.977 -2.492 -4.985 1.00 98.06 176 THR A O 1
ATOM 1389 N N . LYS A 1 177 ? -13.777 -4.178 -3.734 1.00 97.00 177 LYS A N 1
ATOM 1390 C CA . LYS A 1 177 ? -12.462 -4.554 -3.179 1.00 97.00 177 LYS A CA 1
ATOM 1391 C C . LYS A 1 177 ? -11.446 -4.895 -4.269 1.00 97.00 177 LYS A C 1
ATOM 1393 O O . LYS A 1 177 ? -10.270 -4.569 -4.149 1.00 97.00 177 LYS A O 1
ATOM 1398 N N . GLU A 1 178 ? -11.896 -5.534 -5.347 1.00 97.75 178 GLU A N 1
ATOM 1399 C CA . GLU A 1 178 ? -11.025 -5.917 -6.457 1.00 97.75 178 GLU A CA 1
ATOM 1400 C C . GLU A 1 178 ? -10.519 -4.696 -7.235 1.00 97.75 178 GLU A C 1
ATOM 1402 O O . GLU A 1 178 ? -9.326 -4.621 -7.528 1.00 97.75 178 GLU A O 1
ATOM 1407 N N . ALA A 1 179 ? -11.386 -3.710 -7.498 1.00 98.25 179 ALA A N 1
ATOM 1408 C CA . ALA A 1 179 ? -10.969 -2.446 -8.097 1.00 98.25 179 ALA A CA 1
ATOM 1409 C C . ALA A 1 179 ? -9.977 -1.694 -7.203 1.00 98.25 179 ALA A C 1
ATOM 1411 O O . ALA A 1 179 ? -8.967 -1.204 -7.700 1.00 98.25 179 ALA A O 1
ATOM 1412 N N . ILE A 1 180 ? -10.219 -1.648 -5.888 1.00 98.31 180 ILE A N 1
ATOM 1413 C CA . ILE A 1 180 ? -9.288 -1.018 -4.943 1.00 98.31 180 ILE A CA 1
ATOM 1414 C C . ILE A 1 180 ? -7.912 -1.668 -5.049 1.00 98.31 180 ILE A C 1
ATOM 1416 O O . ILE A 1 180 ? -6.932 -0.990 -5.345 1.00 98.31 180 ILE A O 1
ATOM 1420 N N . ASN A 1 181 ? -7.859 -2.986 -4.891 1.00 97.94 181 ASN A N 1
ATOM 1421 C CA . ASN A 1 181 ? -6.601 -3.715 -4.870 1.00 9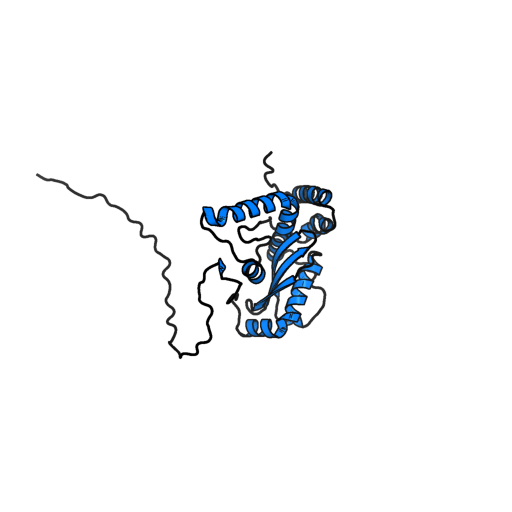7.94 181 ASN A CA 1
ATOM 1422 C C . ASN A 1 181 ? -5.849 -3.609 -6.202 1.00 97.94 181 ASN A C 1
ATOM 1424 O O . ASN A 1 181 ? -4.627 -3.543 -6.201 1.00 97.94 181 ASN A O 1
ATOM 1428 N N . LYS A 1 182 ? -6.543 -3.597 -7.347 1.00 98.00 182 LYS A N 1
ATOM 1429 C CA . LYS A 1 182 ? -5.892 -3.600 -8.668 1.00 98.00 182 LYS A CA 1
ATOM 1430 C C . LYS A 1 182 ? -5.510 -2.226 -9.206 1.00 98.00 182 LYS A C 1
ATOM 1432 O O . LYS A 1 182 ? -4.720 -2.181 -10.151 1.00 98.00 182 LYS A O 1
ATOM 1437 N N . THR A 1 183 ? -6.110 -1.150 -8.696 1.00 97.94 183 THR A N 1
ATOM 1438 C CA . THR A 1 183 ? -6.006 0.170 -9.341 1.00 97.94 183 THR A CA 1
ATOM 1439 C C . THR A 1 183 ? -5.752 1.332 -8.387 1.00 97.94 183 THR A C 1
ATOM 1441 O O . THR A 1 183 ? -5.625 2.459 -8.858 1.00 97.94 183 THR A O 1
ATOM 1444 N N . GLN A 1 184 ? -5.758 1.119 -7.071 1.00 97.81 184 GLN A N 1
ATOM 1445 C CA . GLN A 1 184 ? -5.558 2.180 -6.083 1.00 97.81 184 GLN A CA 1
ATOM 1446 C C . GLN A 1 184 ? -4.238 1.959 -5.346 1.00 97.81 184 GLN A C 1
ATOM 1448 O O . GLN A 1 184 ? -3.889 0.835 -5.004 1.00 97.81 184 GLN A O 1
ATOM 1453 N N . ASN A 1 185 ? -3.520 3.043 -5.075 1.00 97.38 185 ASN A N 1
ATOM 1454 C CA . ASN A 1 185 ? -2.184 3.048 -4.469 1.00 97.38 185 ASN A CA 1
ATOM 1455 C C . ASN A 1 185 ? -2.046 4.115 -3.367 1.00 97.38 185 ASN A C 1
ATOM 1457 O O . ASN A 1 185 ? -0.949 4.569 -3.065 1.00 97.38 185 ASN A O 1
ATOM 1461 N N . VAL A 1 186 ? -3.173 4.543 -2.794 1.00 96.38 186 VAL A N 1
ATOM 1462 C CA . VAL A 1 186 ? -3.266 5.722 -1.914 1.00 96.38 186 VAL A CA 1
ATOM 1463 C C . VAL A 1 186 ? -3.094 5.408 -0.424 1.00 96.38 186 VAL A C 1
ATOM 1465 O O . VAL A 1 186 ? -3.367 6.263 0.413 1.00 96.38 186 VAL A O 1
ATOM 1468 N N . GLY A 1 187 ? -2.682 4.188 -0.078 1.00 98.25 187 GLY A N 1
ATOM 1469 C CA . GLY A 1 187 ? -2.541 3.737 1.302 1.00 98.25 187 GLY A CA 1
ATOM 1470 C C . GLY A 1 187 ? -3.710 2.863 1.747 1.00 98.25 187 GLY A C 1
ATOM 1471 O O . GLY A 1 187 ? -4.273 2.102 0.952 1.00 98.25 187 GLY A O 1
ATOM 1472 N N . TYR A 1 188 ? -4.083 2.934 3.024 1.00 98.69 188 TYR A N 1
ATOM 1473 C CA . TYR A 1 188 ? -5.282 2.280 3.530 1.00 98.69 188 TYR A CA 1
ATOM 1474 C C . TYR A 1 188 ? -6.499 2.824 2.789 1.00 98.69 188 TYR A C 1
ATOM 1476 O O . TYR A 1 188 ? -6.785 4.024 2.813 1.00 98.69 188 TYR A O 1
ATOM 1484 N N . LYS A 1 189 ? -7.238 1.918 2.155 1.00 98.38 189 LYS A N 1
ATOM 1485 C CA . LYS A 1 189 ? -8.480 2.219 1.458 1.00 98.38 189 LYS A CA 1
ATOM 1486 C C . LYS A 1 189 ? -9.409 1.021 1.542 1.00 98.38 189 LYS A C 1
ATOM 1488 O O . LYS A 1 189 ? -8.999 -0.100 1.248 1.00 98.38 189 LYS A O 1
ATOM 1493 N N . ASN A 1 190 ? -10.656 1.286 1.904 1.00 98.00 190 ASN A N 1
ATOM 1494 C CA . ASN A 1 190 ? -11.761 0.348 1.772 1.00 98.00 190 ASN A CA 1
ATOM 1495 C C . ASN A 1 190 ? -12.783 0.895 0.765 1.00 98.00 190 ASN A C 1
ATOM 1497 O O . ASN A 1 190 ? -12.531 1.877 0.064 1.00 98.00 190 ASN A O 1
ATOM 1501 N N . GLU A 1 191 ? -13.929 0.233 0.667 1.00 98.12 191 GLU A N 1
ATOM 1502 C CA . GLU A 1 191 ? -14.999 0.559 -0.271 1.00 98.12 191 GLU A CA 1
ATOM 1503 C C . GLU A 1 191 ? -15.498 2.010 -0.137 1.00 98.12 191 GLU A C 1
ATOM 1505 O O . GLU A 1 191 ? -15.899 2.600 -1.140 1.00 98.12 191 GLU A O 1
ATOM 1510 N N . TYR A 1 192 ? -15.422 2.607 1.058 1.00 98.19 192 TYR A N 1
ATOM 1511 C CA . TYR A 1 192 ? -16.075 3.881 1.386 1.00 98.19 192 TYR A CA 1
ATOM 1512 C C . TYR A 1 192 ? -15.111 5.041 1.624 1.00 98.19 192 TYR A C 1
ATOM 1514 O O . TYR A 1 192 ? -15.435 6.182 1.301 1.00 98.19 192 TYR A O 1
ATOM 1522 N N . PHE A 1 193 ? -13.940 4.780 2.207 1.00 98.19 193 PHE A N 1
ATOM 1523 C CA . PHE A 1 193 ? -12.984 5.823 2.569 1.00 98.19 193 PHE A CA 1
ATOM 1524 C C . PHE A 1 193 ? -11.534 5.347 2.471 1.00 98.19 193 PHE A C 1
ATOM 1526 O O . PHE A 1 193 ? -11.234 4.157 2.359 1.00 98.19 193 PHE A O 1
ATOM 1533 N N . TYR A 1 194 ? -10.623 6.313 2.526 1.00 98.25 194 TYR A N 1
ATOM 1534 C CA . TYR A 1 194 ? -9.186 6.095 2.617 1.00 98.25 194 TYR A CA 1
ATOM 1535 C C . TYR A 1 194 ? -8.609 6.926 3.764 1.00 98.25 194 TYR A C 1
ATOM 1537 O O . TYR A 1 194 ? -9.217 7.911 4.187 1.00 98.25 194 TYR A O 1
ATOM 1545 N N . ILE A 1 195 ? -7.456 6.510 4.281 1.00 97.88 195 ILE A N 1
ATOM 1546 C CA . ILE A 1 195 ? -6.723 7.226 5.330 1.00 97.88 195 ILE A CA 1
ATOM 1547 C C . ILE A 1 195 ? -5.473 7.824 4.697 1.00 97.88 195 ILE A C 1
ATOM 1549 O O . ILE A 1 195 ? -4.754 7.142 3.972 1.00 97.88 195 ILE A O 1
ATOM 1553 N N . THR A 1 196 ? -5.195 9.089 4.993 1.00 93.94 196 THR A N 1
ATOM 1554 C CA . THR A 1 196 ? -3.937 9.738 4.621 1.00 93.94 196 THR A CA 1
ATOM 1555 C C . THR A 1 196 ? -3.026 9.854 5.832 1.00 93.94 196 THR A C 1
ATOM 1557 O O . THR A 1 196 ? -3.478 10.008 6.966 1.00 93.94 196 THR A O 1
ATOM 1560 N N . TYR A 1 197 ? -1.721 9.799 5.587 1.00 93.69 197 TYR A N 1
ATOM 1561 C CA . TYR A 1 197 ? -0.713 10.068 6.601 1.00 93.69 197 TYR A CA 1
ATOM 1562 C C . TYR A 1 197 ? 0.334 11.021 6.033 1.00 93.69 197 TYR A C 1
ATOM 1564 O O . TYR A 1 197 ? 0.653 10.976 4.845 1.00 93.69 197 TYR A O 1
ATOM 1572 N N . SER A 1 198 ? 0.865 11.899 6.886 1.00 89.31 198 SER A N 1
ATOM 1573 C CA . SER A 1 198 ? 1.938 12.824 6.503 1.00 89.31 198 SER A CA 1
ATOM 1574 C C . SER A 1 198 ? 3.135 12.081 5.901 1.00 89.31 198 SER A C 1
ATOM 1576 O O . SER A 1 198 ? 3.553 11.054 6.437 1.00 89.31 198 SER A O 1
ATOM 1578 N N . SER A 1 199 ? 3.717 12.612 4.825 1.00 89.12 199 SER A N 1
ATOM 1579 C CA . SER A 1 199 ? 4.958 12.075 4.260 1.00 89.12 199 SER A CA 1
ATOM 1580 C C . SER A 1 199 ? 6.075 12.100 5.306 1.00 89.12 199 SER A C 1
ATOM 1582 O O . SER A 1 199 ? 6.204 13.063 6.069 1.00 89.12 199 SER A O 1
ATOM 1584 N N . ARG A 1 200 ? 6.893 11.048 5.339 1.00 92.38 200 ARG A N 1
ATOM 1585 C CA . ARG A 1 200 ? 8.044 10.922 6.246 1.00 92.38 200 ARG A CA 1
ATOM 1586 C C . ARG A 1 200 ? 9.233 10.380 5.492 1.00 92.38 200 ARG A C 1
ATOM 1588 O O . ARG A 1 200 ? 9.072 9.624 4.548 1.00 92.38 200 ARG A O 1
ATOM 1595 N N . SER A 1 201 ? 10.433 10.717 5.935 1.00 93.81 201 SER A N 1
ATOM 1596 C CA . SER A 1 201 ? 11.627 10.131 5.342 1.00 93.81 201 SER A CA 1
ATOM 1597 C C . SER A 1 201 ? 11.717 8.637 5.668 1.00 93.81 201 SER A C 1
ATOM 1599 O O . SER A 1 201 ? 11.323 8.178 6.746 1.00 93.81 201 SER A O 1
ATOM 1601 N N . LEU A 1 202 ? 12.346 7.867 4.780 1.00 95.00 202 LEU A N 1
ATOM 1602 C CA . LEU A 1 202 ? 12.617 6.448 5.027 1.00 95.00 202 LEU A CA 1
ATOM 1603 C C . LEU A 1 202 ? 13.511 6.233 6.266 1.00 95.00 202 LEU A C 1
ATOM 1605 O O . LEU A 1 202 ? 13.419 5.214 6.949 1.00 95.00 202 LEU A O 1
ATOM 1609 N N . LYS A 1 203 ? 14.351 7.218 6.609 1.00 94.06 203 LYS A N 1
ATOM 1610 C CA . LYS A 1 203 ? 15.160 7.204 7.838 1.00 94.06 203 LYS A CA 1
ATOM 1611 C C . LYS A 1 203 ? 14.287 7.271 9.094 1.00 94.06 203 LYS A C 1
ATOM 1613 O O . LYS A 1 203 ? 14.555 6.548 10.050 1.00 94.06 203 LYS A O 1
ATOM 1618 N N . GLU A 1 204 ? 13.271 8.131 9.103 1.00 95.06 204 GLU A N 1
ATOM 1619 C CA . GLU A 1 204 ? 12.316 8.221 10.212 1.00 95.06 204 GLU A CA 1
ATOM 1620 C C . GLU A 1 204 ? 11.471 6.953 10.315 1.00 95.06 204 GLU A C 1
ATOM 1622 O O . GLU A 1 204 ? 11.301 6.448 11.423 1.00 95.06 204 GLU A O 1
ATOM 1627 N N . TYR A 1 205 ? 11.018 6.400 9.181 1.00 96.94 205 TYR A N 1
ATOM 1628 C CA . TYR A 1 205 ? 10.320 5.111 9.143 1.00 96.94 205 TYR A CA 1
ATOM 1629 C C . TYR A 1 205 ? 11.111 4.020 9.874 1.00 96.94 205 TYR A C 1
ATOM 1631 O O . TYR A 1 205 ? 10.635 3.459 10.861 1.00 96.94 205 TYR A O 1
ATOM 1639 N N . ARG A 1 206 ? 12.355 3.782 9.441 1.00 96.31 206 ARG A N 1
ATOM 1640 C CA . ARG A 1 206 ? 13.229 2.739 10.002 1.00 96.31 206 ARG A CA 1
ATOM 1641 C C . ARG A 1 206 ? 13.527 2.960 11.487 1.00 96.31 206 ARG A C 1
ATOM 1643 O O . ARG A 1 206 ? 13.660 2.011 12.250 1.00 96.31 206 ARG A O 1
ATOM 1650 N N . LYS A 1 207 ? 13.641 4.223 11.916 1.00 96.56 207 LYS A N 1
ATOM 1651 C CA . LYS A 1 207 ? 13.956 4.561 13.310 1.00 96.56 207 LYS A CA 1
ATOM 1652 C C . LYS A 1 207 ? 12.758 4.388 14.246 1.00 96.56 207 LYS A C 1
ATOM 1654 O O . LYS A 1 207 ? 12.943 3.903 15.358 1.00 96.56 207 LYS A O 1
ATOM 1659 N N . TYR A 1 208 ? 11.573 4.832 13.833 1.00 97.25 208 TYR A N 1
ATOM 1660 C CA . TYR A 1 208 ? 10.442 5.014 14.749 1.00 97.25 208 TYR A CA 1
ATOM 1661 C C . TYR A 1 208 ? 9.258 4.083 14.491 1.00 97.25 208 TYR A C 1
ATOM 1663 O O . TYR A 1 208 ? 8.511 3.810 15.424 1.00 97.25 208 TYR A O 1
ATOM 1671 N N . TYR A 1 209 ? 9.083 3.594 13.263 1.00 98.00 209 TYR A N 1
ATOM 1672 C CA . TYR A 1 209 ? 7.881 2.863 12.853 1.00 98.00 209 TYR A CA 1
ATOM 1673 C C . TYR A 1 209 ? 8.159 1.386 12.566 1.00 98.00 209 TYR A C 1
ATOM 1675 O O . TYR A 1 209 ? 7.445 0.530 13.079 1.00 98.00 209 TYR A O 1
ATOM 1683 N N . GLU A 1 210 ? 9.230 1.061 11.835 1.00 98.25 210 GLU A N 1
ATOM 1684 C CA . GLU A 1 210 ? 9.629 -0.331 11.550 1.00 98.25 210 GLU A CA 1
ATOM 1685 C C . GLU A 1 210 ? 9.728 -1.210 12.819 1.00 98.25 210 GLU A C 1
ATOM 1687 O O . GLU A 1 210 ? 9.185 -2.317 12.817 1.00 98.25 210 GLU A O 1
ATOM 1692 N N . PRO A 1 211 ? 10.289 -0.739 13.958 1.00 98.19 211 PRO A N 1
ATOM 1693 C CA . PRO A 1 211 ? 10.358 -1.547 15.180 1.00 98.19 211 PRO A CA 1
ATOM 1694 C C . PRO A 1 211 ? 8.993 -1.874 15.808 1.00 98.19 211 PRO A C 1
ATOM 1696 O O . PRO A 1 211 ? 8.924 -2.710 16.713 1.00 98.19 211 PRO A O 1
ATOM 1699 N N . LEU A 1 212 ? 7.920 -1.199 15.378 1.00 98.56 212 LEU A N 1
ATOM 1700 C CA . LEU A 1 212 ? 6.573 -1.379 15.914 1.00 98.56 212 LEU A CA 1
ATOM 1701 C C . LEU A 1 212 ? 5.847 -2.578 15.297 1.00 98.56 212 LEU A C 1
ATOM 1703 O O . LEU A 1 212 ? 4.948 -3.109 15.938 1.00 98.56 212 LEU A O 1
ATOM 1707 N N . ILE A 1 213 ? 6.236 -3.042 14.103 1.00 98.56 213 ILE A N 1
ATOM 1708 C CA . ILE A 1 213 ? 5.503 -4.068 13.329 1.00 98.56 213 ILE A CA 1
ATOM 1709 C C . ILE A 1 213 ? 5.165 -5.299 14.187 1.00 98.56 213 ILE A C 1
ATOM 1711 O O . ILE A 1 213 ? 4.016 -5.738 14.233 1.00 98.56 213 ILE A O 1
ATOM 1715 N N . HIS A 1 214 ? 6.146 -5.802 14.939 1.00 97.19 214 HIS A N 1
ATOM 1716 C CA . HIS A 1 214 ? 6.018 -7.016 15.754 1.00 97.19 214 HIS A CA 1
ATOM 1717 C C . HIS A 1 214 ? 5.597 -6.764 17.210 1.00 97.19 214 HIS A C 1
ATOM 1719 O O . HIS A 1 214 ? 5.630 -7.682 18.031 1.00 97.19 214 HIS A O 1
ATOM 1725 N N . LYS A 1 215 ? 5.240 -5.527 17.565 1.00 98.38 215 LYS A N 1
ATOM 1726 C CA . LYS A 1 215 ? 4.745 -5.191 18.903 1.00 98.38 215 LYS A CA 1
ATOM 1727 C C . LYS A 1 215 ? 3.307 -5.658 19.081 1.00 98.38 215 LYS A C 1
ATOM 1729 O O . LYS A 1 215 ? 2.557 -5.765 18.110 1.00 98.38 215 LYS A O 1
ATOM 1734 N N . ASN A 1 216 ? 2.921 -5.919 20.330 1.00 98.12 216 ASN A N 1
ATOM 1735 C CA . ASN A 1 216 ? 1.510 -6.131 20.658 1.00 98.12 216 ASN A CA 1
ATOM 1736 C C . ASN A 1 216 ? 0.725 -4.815 20.525 1.00 98.12 216 ASN A C 1
ATOM 1738 O O . ASN A 1 216 ? 1.316 -3.741 20.456 1.00 98.12 216 ASN A O 1
ATOM 1742 N N . ASP A 1 217 ? -0.605 -4.880 20.526 1.00 97.12 217 ASP A N 1
ATOM 1743 C CA . ASP A 1 217 ? -1.447 -3.713 20.231 1.00 97.12 217 ASP A CA 1
ATOM 1744 C C . ASP A 1 217 ? -1.258 -2.536 21.189 1.00 97.12 217 ASP A C 1
ATOM 1746 O O . ASP A 1 217 ? -1.341 -1.382 20.767 1.00 97.12 217 ASP A O 1
ATOM 1750 N N . LYS A 1 218 ? -0.989 -2.803 22.472 1.00 97.62 218 LYS A N 1
ATOM 1751 C CA . LYS A 1 218 ? -0.744 -1.742 23.453 1.00 97.62 218 LYS A CA 1
ATOM 1752 C C . LYS A 1 218 ? 0.571 -1.029 23.145 1.00 97.62 218 LYS A C 1
ATOM 1754 O O . LYS A 1 218 ? 0.584 0.187 22.978 1.00 97.62 218 LYS A O 1
ATOM 1759 N N . GLU A 1 219 ? 1.652 -1.795 23.021 1.00 98.44 219 GLU A N 1
ATOM 1760 C CA . GLU A 1 219 ? 2.984 -1.272 22.704 1.00 98.44 219 GLU A CA 1
ATOM 1761 C C . GLU A 1 219 ? 3.021 -0.590 21.328 1.00 98.44 219 GLU A C 1
ATOM 1763 O O . GLU A 1 219 ? 3.707 0.414 21.154 1.00 98.44 219 GLU A O 1
ATOM 1768 N N . PHE A 1 220 ? 2.270 -1.108 20.352 1.00 98.56 220 PHE A N 1
ATOM 1769 C CA . PHE A 1 220 ? 2.133 -0.511 19.027 1.00 98.56 220 PHE A CA 1
ATOM 1770 C C . PHE A 1 220 ? 1.483 0.874 19.108 1.00 98.56 220 PHE A C 1
ATOM 1772 O O . PHE A 1 220 ? 2.012 1.831 18.546 1.00 98.56 220 PHE A O 1
ATOM 1779 N N . LYS A 1 221 ? 0.360 1.006 19.830 1.00 97.94 221 LYS A N 1
ATOM 1780 C CA . LYS A 1 221 ? -0.350 2.287 19.993 1.00 97.94 221 LYS A CA 1
ATOM 1781 C C . LYS A 1 221 ? 0.503 3.322 20.727 1.00 97.94 221 LYS A C 1
ATOM 1783 O O . LYS A 1 221 ? 0.651 4.437 20.233 1.00 97.94 221 LYS A O 1
ATOM 1788 N N . GLU A 1 222 ? 1.118 2.938 21.846 1.00 97.62 222 GLU A N 1
ATOM 1789 C CA . GLU A 1 222 ? 2.035 3.805 22.603 1.00 97.62 222 GLU A CA 1
ATOM 1790 C C . GLU A 1 222 ? 3.251 4.212 21.748 1.00 97.62 222 GLU A C 1
ATOM 1792 O O . GLU A 1 222 ? 3.649 5.379 21.721 1.00 97.62 222 GLU A O 1
ATOM 1797 N N . GLY A 1 223 ? 3.806 3.270 20.980 1.00 97.81 223 GLY A N 1
ATOM 1798 C CA . GLY A 1 223 ? 4.899 3.519 20.044 1.00 97.81 223 GLY A CA 1
ATOM 1799 C C . GLY A 1 223 ? 4.521 4.480 18.917 1.00 97.81 223 GLY A C 1
ATOM 1800 O O . GLY A 1 223 ? 5.299 5.377 18.601 1.00 97.81 223 GLY A O 1
ATOM 1801 N N . MET A 1 224 ? 3.315 4.356 18.355 1.00 96.94 224 MET A N 1
ATOM 1802 C CA . MET A 1 224 ? 2.789 5.284 17.348 1.00 96.94 224 MET A CA 1
ATOM 1803 C C . MET A 1 224 ? 2.627 6.701 17.909 1.00 96.94 224 MET A C 1
ATOM 1805 O O . MET A 1 224 ? 2.988 7.673 17.245 1.00 96.94 224 MET A O 1
ATOM 1809 N N . GLU A 1 225 ? 2.128 6.850 19.138 1.00 94.94 225 GLU A N 1
ATOM 1810 C CA . GLU A 1 225 ? 2.043 8.155 19.805 1.00 94.94 225 GLU A CA 1
ATOM 1811 C C . GLU A 1 225 ? 3.421 8.782 20.029 1.00 94.94 225 GLU A C 1
ATOM 1813 O O . GLU A 1 225 ? 3.599 9.977 19.777 1.00 94.94 225 GLU A O 1
ATOM 1818 N N . GLN A 1 226 ? 4.409 7.990 20.456 1.00 95.38 226 GLN A N 1
ATOM 1819 C CA . GLN A 1 226 ? 5.775 8.477 20.619 1.00 95.38 226 GLN A CA 1
ATOM 1820 C C . GLN A 1 226 ? 6.397 8.860 19.274 1.00 95.38 226 GLN A C 1
ATOM 1822 O O . GLN A 1 226 ? 6.965 9.943 19.157 1.00 95.38 226 GLN A O 1
ATOM 1827 N N . ALA A 1 227 ? 6.246 8.025 18.243 1.00 94.44 227 ALA A N 1
ATOM 1828 C CA . ALA A 1 227 ? 6.770 8.295 16.908 1.00 94.44 227 ALA A CA 1
ATOM 1829 C C . ALA A 1 227 ? 6.250 9.630 16.356 1.00 94.44 227 ALA A C 1
ATOM 1831 O O . ALA A 1 227 ? 7.030 10.412 15.817 1.00 94.44 227 ALA A O 1
ATOM 1832 N N . ARG A 1 228 ? 4.959 9.936 16.556 1.00 91.06 228 ARG A N 1
ATOM 1833 C CA . ARG A 1 228 ? 4.354 11.224 16.175 1.00 91.06 228 ARG A CA 1
ATOM 1834 C C . ARG A 1 228 ? 4.993 12.409 16.906 1.00 91.06 228 ARG A C 1
ATOM 1836 O O . ARG A 1 228 ? 5.287 13.415 16.266 1.00 91.06 228 ARG A O 1
ATOM 1843 N N . LYS A 1 229 ? 5.265 12.287 18.209 1.00 90.19 229 LYS A N 1
ATOM 1844 C CA . LYS A 1 229 ? 5.946 13.337 18.990 1.00 90.19 229 LYS A CA 1
ATOM 1845 C C . LYS A 1 229 ? 7.379 13.568 18.501 1.00 90.19 229 LYS A C 1
ATOM 1847 O O . LYS A 1 229 ? 7.773 14.710 18.299 1.00 90.19 229 LYS A O 1
ATOM 1852 N N . GLU A 1 230 ? 8.128 12.495 18.255 1.00 88.50 230 GLU A N 1
ATOM 1853 C CA . GLU A 1 230 ? 9.537 12.544 17.824 1.00 88.50 230 GLU A CA 1
ATOM 1854 C C . GLU A 1 230 ? 9.734 13.163 16.432 1.00 88.50 230 GLU A C 1
ATOM 1856 O O . GLU A 1 230 ? 10.775 13.757 16.154 1.00 88.50 230 GLU A O 1
ATOM 1861 N N . VAL A 1 231 ? 8.746 13.028 15.544 1.00 84.31 231 VAL A N 1
ATOM 1862 C CA . VAL A 1 231 ? 8.789 13.570 14.171 1.00 84.31 231 VAL A CA 1
ATOM 1863 C C . VAL A 1 231 ? 8.029 14.894 14.026 1.00 84.31 231 VAL A C 1
ATOM 1865 O O . VAL A 1 231 ? 7.651 15.277 12.915 1.00 84.31 231 VAL A O 1
ATOM 1868 N N . ASN A 1 232 ? 7.786 15.588 15.149 1.00 74.44 232 ASN A N 1
ATOM 1869 C CA . ASN A 1 232 ? 7.012 16.832 15.235 1.00 74.44 232 ASN A CA 1
ATOM 1870 C C . ASN A 1 232 ? 5.669 16.757 14.489 1.00 74.44 232 ASN A C 1
ATOM 1872 O O . ASN A 1 232 ? 5.211 17.730 13.887 1.00 74.44 232 ASN A O 1
ATOM 1876 N N . TYR A 1 233 ? 5.026 15.590 14.491 1.00 64.06 233 TYR A N 1
ATOM 1877 C CA . TYR A 1 233 ? 3.677 15.464 13.972 1.00 64.06 233 TYR A CA 1
ATOM 1878 C C . TYR A 1 233 ? 2.697 16.021 15.000 1.00 64.06 233 TYR A C 1
ATOM 1880 O O . TYR A 1 233 ? 2.292 15.335 15.937 1.00 64.06 233 TYR A O 1
ATOM 1888 N N . ALA A 1 234 ? 2.304 17.276 14.811 1.00 54.25 234 ALA A N 1
ATOM 1889 C CA . ALA A 1 234 ? 1.157 17.846 15.495 1.00 54.25 234 ALA A CA 1
ATOM 1890 C C . ALA A 1 234 ? -0.126 17.367 14.796 1.00 54.25 234 ALA A C 1
ATOM 1892 O O . ALA A 1 234 ? -0.693 18.071 13.964 1.00 54.25 234 ALA A O 1
ATOM 1893 N N . ALA A 1 235 ? -0.585 16.154 15.110 1.00 51.47 235 ALA A N 1
ATOM 1894 C CA . ALA A 1 235 ? -2.019 15.904 15.017 1.00 51.47 235 ALA A CA 1
ATOM 1895 C C . ALA A 1 235 ? -2.673 16.665 16.169 1.00 51.47 235 ALA A C 1
ATOM 1897 O O . ALA A 1 235 ? -2.250 16.496 17.313 1.00 51.47 235 ALA A O 1
ATOM 1898 N N . ASN A 1 236 ? -3.685 17.485 15.882 1.00 42.06 236 ASN A N 1
ATOM 1899 C CA . ASN A 1 236 ? -4.568 17.994 16.925 1.00 42.06 236 ASN A CA 1
ATOM 1900 C C . ASN A 1 236 ? -5.225 16.781 17.590 1.00 42.06 236 ASN A C 1
ATOM 1902 O O . ASN A 1 236 ? -6.167 16.193 17.062 1.00 42.06 236 ASN A O 1
ATOM 1906 N N . THR A 1 237 ? -4.670 16.351 18.718 1.00 41.72 237 THR A N 1
ATOM 1907 C CA . THR A 1 237 ? -5.347 15.454 19.642 1.00 41.72 237 THR A CA 1
ATOM 1908 C C . THR A 1 237 ? -6.368 16.319 20.358 1.00 41.72 237 THR A C 1
ATOM 1910 O O . THR A 1 237 ? -6.067 16.885 21.410 1.00 41.72 237 THR A O 1
ATOM 1913 N N . ASP A 1 238 ? -7.527 16.516 19.733 1.00 40.84 238 ASP A N 1
ATOM 1914 C CA . ASP A 1 238 ? -8.651 17.107 20.442 1.00 40.84 238 ASP A CA 1
ATOM 1915 C C . ASP A 1 238 ? -8.968 16.197 21.639 1.00 40.84 238 ASP A C 1
ATOM 1917 O O . ASP A 1 238 ? -9.126 14.980 21.502 1.00 40.84 238 ASP A O 1
ATOM 1921 N N . THR A 1 239 ? -8.908 16.851 22.799 1.00 40.31 239 THR A N 1
ATOM 1922 C CA . THR A 1 239 ? -9.130 16.419 24.188 1.00 40.31 239 THR A CA 1
ATOM 1923 C C . THR A 1 239 ? -10.261 15.427 24.398 1.00 40.31 239 THR A C 1
ATOM 1925 O O . THR A 1 239 ? -11.350 15.664 23.828 1.00 40.31 239 THR A O 1
#

Organism: Staphylococcus aureus (NCBI:txid1280)

pLDDT: mean 87.11, std 21.19, range [31.22, 98.88]

InterPro domains:
  IPR012873 Protein of unknown function DUF1672 [PF07901] (33-229)

Sequence (239 aa):
MKKFIGSVLATTLILGGCSTMENESKKDTKTETKSVPEEMEASKYVGQGFQPLAEKDAIEFAKKHKDKIAKRGEQFFMDNFGLKVKATNVVGSGDGVEVFVHCDDHDIVFNASIPFDKSIIDSDSSLRSEDKGDDMSMMVGTVLSGFEYRAQKEKYDNLYKFFKDNEEKYQYTGFTKEAINKTQNVGYKNEYFYITYSSRSLKEYRKYYEPLIHKNDKEFKEGMEQARKEVNYAANTDT

Foldseek 3Di:
DDDDDDDPPPPDPPPDDDDDDDDDDDDDDDDPPVDDDPDDDLAPDLCPPDAADADPVLQVLQVVCVVLVQVLFQLLCCQQQVFGWGFLEWGRYYHHIKTWIWGPALQQTWIAMDTDHSCSSVDPDHNHDPDFDPVQLQLLQQSCQSLVCLLCVVVVVVVVVVCVVCCVVVVDWFGDPSCCRHHPHRHADDRPDGGTGGGDGSVLSVVQPSVLRPPDNVSSNVSVVVSCVVVVNPDPPPD

Secondary structure (DSSP, 8-state):
----------------------------------PPPS---TTT-SSTT---SB-HHHHHHHHHTHHHHHHHHHHHHHHHH---EEEEEEEEEBTEEEEEEEEEETTEEEEEEEEE-GGGGS--S-------SHHHHHHHHHHHHHHHHHHTHHHHHHHHHHHHHHHHHHT-----HHHHHHH--SBSB-SS-B-------HHHIIIIIGGGTTS-HHHHHHHHHHHHHHTT-------

Radius of gyration: 23.86 Å; chains: 1; bounding box: 62×77×63 Å